Protein AF-A0A0J9T4S7-F1 (afdb_monomer_lite)

Organism: NCBI:txid1035515

Sequence (234 aa):
MNYIAPDANYCEGAQFKYNNGNQVVDICKDMVKLFNNAIFKNVIILNPLTENKVPEFINYWINSRLTQSGFNDNIKPEIFPKLNSITHHFDGRGLLKGKIYHIKEKEVDGMNILYELYKNIHEFEQKKTEHFKNFLENFMTNYNKGLIKCFYEGNVKFCHELNKYREFYEGNKKKELSEICDNKECPSLTELTLLASASKKEHLNIAEIGSKLIKGSDISSLNGLSFLETEDVY

Foldseek 3Di:
DDDDPPWLCLLPPLDQPDQVVNQLSVLLSVLRVLLCCLVVVCPDDDDPVSLLVSLLVSLLVSQLSCVVVVNAPVRQQSSQVSSLVSCVVRVPPCSNNVSNHHDHPLVSLLVVLLVQLVVLVVVCVVPPAPQLVVSLVSNLVSLLVLLLSCLPVVPPVSVVSSVVSLCVCVVCLQPVCQVRDDVSGDDHSVVVLVVVCPPPPPSSVSSVVVVVVVVCVVDDDPPPPPPPPDDDDD

Secondary structure (DSSP, 8-state):
------TTGGGTT---S--GGGHHHHHHHHHHHHHHHHHHTTSS---HHHHHHHHHHHHHHHHHHHHHTT--TTTHHHHHHHHHHHHTTT-TT-TTTTT-----HHHHHHHHHHHHHHHHHHHHHHSTTTTHHHHHHHHHHHHHHHHHHHHHH--HHHHHHHHHHHHHHHHHTTTTTTTTSGGG-PPPHHHHHHHGGGS-HHHHHHHHHHHHHHHTTTS----GGGG-------

pLDDT: mean 74.7, std 18.77, range [28.97, 97.25]

Structure (mmCIF, N/CA/C/O backbone):
data_AF-A0A0J9T4S7-F1
#
_entry.id   AF-A0A0J9T4S7-F1
#
loop_
_atom_site.group_PDB
_atom_site.id
_atom_site.type_symbol
_atom_site.label_atom_id
_atom_site.label_alt_id
_atom_site.label_comp_id
_atom_site.label_asym_id
_atom_site.label_entity_id
_atom_site.label_seq_id
_atom_site.pdbx_PDB_ins_code
_atom_site.Cartn_x
_atom_site.Cartn_y
_atom_site.Cartn_z
_atom_site.occupancy
_atom_site.B_iso_or_equiv
_atom_site.auth_seq_id
_atom_site.auth_comp_id
_atom_site.auth_asym_id
_atom_site.auth_atom_id
_atom_site.pdbx_PDB_model_num
ATOM 1 N N . MET A 1 1 ? 32.536 -0.375 12.332 1.00 33.41 1 MET A N 1
ATOM 2 C CA . MET A 1 1 ? 32.516 -0.288 10.855 1.00 33.41 1 MET A CA 1
ATOM 3 C C . MET A 1 1 ? 31.162 0.260 10.443 1.00 33.41 1 MET A C 1
ATOM 5 O O . MET A 1 1 ? 30.167 -0.422 10.639 1.00 33.41 1 MET A O 1
ATOM 9 N N . ASN A 1 2 ? 31.121 1.502 9.959 1.00 28.97 2 ASN A N 1
ATOM 10 C CA . ASN A 1 2 ? 29.909 2.122 9.426 1.00 28.97 2 ASN A CA 1
ATOM 11 C C . ASN A 1 2 ? 29.664 1.563 8.021 1.00 28.97 2 ASN A C 1
ATOM 13 O O . ASN A 1 2 ? 30.367 1.938 7.086 1.00 28.97 2 ASN A O 1
ATOM 17 N N . TYR A 1 3 ? 28.714 0.638 7.885 1.00 38.62 3 TYR A N 1
ATOM 18 C CA . TYR A 1 3 ? 28.287 0.138 6.581 1.00 38.62 3 TYR A CA 1
ATOM 19 C C . TYR A 1 3 ? 27.351 1.173 5.949 1.00 38.62 3 TYR A C 1
ATOM 21 O O . TYR A 1 3 ? 26.175 1.273 6.292 1.00 38.62 3 TYR A O 1
ATOM 29 N N . ILE A 1 4 ? 27.906 1.991 5.060 1.00 40.12 4 ILE A N 1
ATOM 30 C CA . ILE A 1 4 ? 27.137 2.814 4.127 1.00 40.12 4 ILE A CA 1
ATOM 31 C C . ILE A 1 4 ? 26.512 1.829 3.133 1.00 40.12 4 ILE A C 1
ATOM 33 O O . ILE A 1 4 ? 27.250 1.146 2.430 1.00 40.12 4 ILE A O 1
ATOM 37 N N . ALA A 1 5 ? 25.183 1.700 3.111 1.00 44.53 5 ALA A N 1
ATOM 38 C CA . ALA A 1 5 ? 24.483 0.876 2.123 1.00 44.53 5 ALA A CA 1
ATOM 39 C C . ALA A 1 5 ? 24.822 1.387 0.701 1.00 44.53 5 ALA A C 1
ATOM 41 O O . ALA A 1 5 ? 24.484 2.537 0.404 1.00 44.53 5 ALA A O 1
ATOM 42 N N . PRO A 1 6 ? 25.492 0.611 -0.171 1.00 53.69 6 PRO A N 1
ATOM 43 C CA . PRO A 1 6 ? 25.977 1.094 -1.476 1.00 53.69 6 PRO A CA 1
ATOM 44 C C . PRO A 1 6 ? 24.911 1.433 -2.546 1.00 53.69 6 PRO A C 1
ATOM 46 O O . PRO A 1 6 ? 25.252 1.618 -3.712 1.00 53.69 6 PRO A O 1
ATOM 49 N N . ASP A 1 7 ? 23.616 1.492 -2.233 1.00 61.25 7 ASP A N 1
ATOM 50 C CA . ASP A 1 7 ? 22.671 0.809 -3.132 1.00 61.25 7 ASP A CA 1
ATOM 51 C C . ASP A 1 7 ? 21.705 1.692 -3.947 1.00 61.25 7 ASP A C 1
ATOM 53 O O . ASP A 1 7 ? 20.826 1.175 -4.624 1.00 61.25 7 ASP A O 1
ATOM 57 N N . ALA A 1 8 ? 21.836 3.020 -3.959 1.00 60.06 8 ALA A N 1
ATOM 58 C CA . ALA A 1 8 ? 20.965 3.882 -4.783 1.00 60.06 8 ALA A CA 1
ATOM 59 C C . ALA A 1 8 ? 21.564 4.243 -6.161 1.00 60.06 8 ALA A C 1
ATOM 61 O O . ALA A 1 8 ? 20.864 4.791 -7.018 1.00 60.06 8 ALA A O 1
ATOM 62 N N . ASN A 1 9 ? 22.839 3.918 -6.395 1.00 71.94 9 ASN A N 1
ATOM 63 C CA . ASN A 1 9 ? 23.566 4.327 -7.601 1.00 71.94 9 ASN A CA 1
ATOM 64 C C . ASN A 1 9 ? 23.069 3.607 -8.867 1.00 71.94 9 ASN A C 1
ATOM 66 O O . ASN A 1 9 ? 23.214 4.133 -9.963 1.00 71.94 9 ASN A O 1
ATOM 70 N N . TYR A 1 10 ? 22.411 2.446 -8.737 1.00 79.88 10 TYR A N 1
ATOM 71 C CA . TYR A 1 10 ? 21.826 1.707 -9.870 1.00 79.88 10 TYR A CA 1
ATOM 72 C C . TYR A 1 10 ? 20.736 2.488 -10.617 1.00 79.88 10 TYR A C 1
ATOM 74 O O . TYR A 1 10 ? 20.428 2.198 -11.772 1.00 79.88 10 TYR A O 1
ATOM 82 N N . CYS A 1 11 ? 20.134 3.464 -9.942 1.00 84.31 11 CYS A N 1
ATOM 83 C CA . CYS A 1 11 ? 19.103 4.328 -10.497 1.00 84.31 11 CYS A CA 1
ATOM 84 C C . CYS A 1 11 ? 19.687 5.583 -11.163 1.00 84.31 11 CYS A C 1
ATOM 86 O O . CYS A 1 11 ? 18.976 6.281 -11.884 1.00 84.31 11 CYS A O 1
ATOM 88 N N . GLU A 1 12 ? 20.965 5.891 -10.927 1.00 76.69 12 GLU A N 1
ATOM 89 C CA . GLU 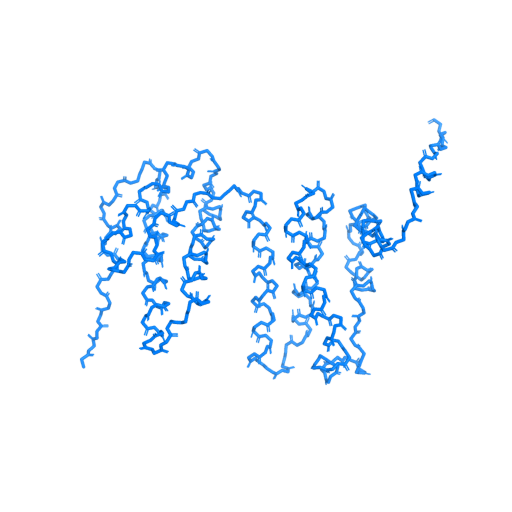A 1 12 ? 21.635 7.062 -11.488 1.00 76.69 12 GLU A CA 1
ATOM 90 C C . GLU A 1 12 ? 22.042 6.801 -12.939 1.00 76.69 12 GLU A C 1
ATOM 92 O O . GLU A 1 12 ? 22.553 5.739 -13.284 1.00 76.69 12 GLU A O 1
ATOM 97 N N . GLY A 1 13 ? 21.757 7.754 -13.829 1.00 67.75 13 GLY A N 1
ATOM 98 C CA . GLY A 1 13 ? 22.013 7.593 -15.265 1.00 67.75 13 GLY A CA 1
ATOM 99 C C . GLY A 1 13 ? 21.068 6.619 -15.982 1.00 67.75 13 GLY A C 1
ATOM 100 O O . GLY A 1 13 ? 21.159 6.473 -17.202 1.00 67.75 13 GLY A O 1
ATOM 101 N N . ALA A 1 14 ? 20.122 5.988 -15.275 1.00 72.25 14 ALA A N 1
ATOM 102 C CA . ALA A 1 14 ? 19.048 5.236 -15.906 1.00 72.25 14 ALA A CA 1
ATOM 103 C C . ALA A 1 14 ? 18.180 6.192 -16.742 1.00 72.25 14 ALA A C 1
ATOM 105 O O . ALA A 1 14 ? 17.468 7.044 -16.214 1.00 72.25 14 ALA A O 1
ATOM 106 N N . GLN A 1 15 ? 18.247 6.056 -18.068 1.00 76.50 15 GLN A N 1
ATOM 107 C CA . GLN A 1 15 ? 17.418 6.838 -18.981 1.00 76.50 15 GLN A CA 1
ATOM 108 C C . GLN A 1 15 ? 15.982 6.307 -18.953 1.00 76.50 15 GLN A C 1
ATOM 110 O O . GLN A 1 15 ? 15.638 5.352 -19.650 1.00 76.50 15 GLN A O 1
ATOM 115 N N . PHE A 1 16 ? 15.144 6.908 -18.112 1.00 82.06 16 PHE A N 1
ATOM 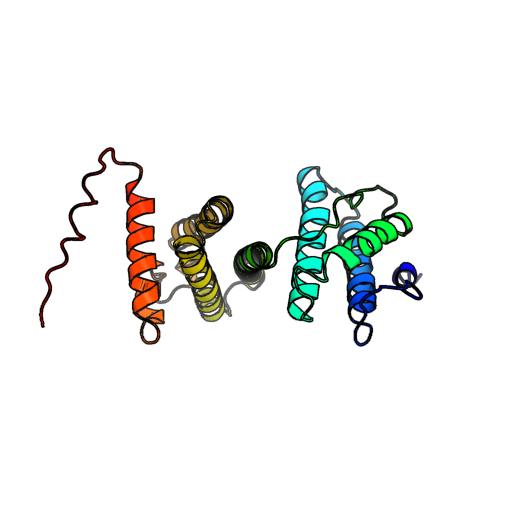116 C CA . PHE A 1 16 ? 13.699 6.713 -18.162 1.00 82.06 16 PHE A CA 1
ATOM 117 C C . PHE A 1 16 ? 13.107 7.643 -19.222 1.00 82.06 16 PHE A C 1
ATOM 119 O O . PHE A 1 16 ? 13.366 8.845 -19.211 1.00 82.06 16 PHE A O 1
ATOM 126 N N . LYS A 1 17 ? 12.281 7.089 -20.118 1.00 78.00 17 LYS A N 1
ATOM 127 C CA . LYS A 1 17 ? 11.589 7.842 -21.181 1.00 78.00 17 LYS A CA 1
ATOM 128 C C . LYS A 1 17 ? 10.734 8.986 -20.621 1.00 78.00 17 LYS A C 1
ATOM 130 O O . LYS A 1 17 ? 10.627 10.038 -21.241 1.00 78.00 17 LYS A O 1
ATOM 135 N N . TYR A 1 18 ? 10.170 8.781 -19.433 1.00 76.00 18 TYR A N 1
ATOM 136 C CA . TYR A 1 18 ? 9.391 9.764 -18.692 1.00 76.00 18 TYR A CA 1
ATOM 137 C C . TYR A 1 18 ? 10.025 9.945 -17.316 1.00 76.00 18 TYR A C 1
ATOM 139 O O . TYR A 1 18 ? 9.991 9.031 -16.499 1.00 76.00 18 TYR A O 1
ATOM 147 N N . ASN A 1 19 ? 10.639 11.103 -17.077 1.00 75.81 19 ASN A N 1
ATOM 148 C CA . ASN A 1 19 ? 11.318 11.417 -15.819 1.00 75.81 19 ASN A CA 1
ATOM 149 C C . ASN A 1 19 ? 11.182 12.905 -15.479 1.00 75.81 19 ASN A C 1
ATOM 151 O O . ASN A 1 19 ? 12.172 13.629 -15.357 1.00 75.81 19 ASN A O 1
ATOM 155 N N . ASN A 1 20 ? 9.938 13.376 -15.383 1.00 67.69 20 ASN A N 1
ATOM 156 C CA . ASN A 1 20 ? 9.648 14.769 -15.060 1.00 67.69 20 ASN A CA 1
ATOM 157 C C . ASN A 1 20 ? 10.292 15.130 -13.715 1.00 67.69 20 ASN A C 1
ATOM 159 O O . ASN A 1 20 ? 9.936 14.569 -12.682 1.00 67.69 20 ASN A O 1
ATOM 163 N N . GLY A 1 21 ? 11.277 16.030 -13.733 1.00 67.31 21 GLY A N 1
ATOM 164 C CA . GLY A 1 21 ? 11.941 16.508 -12.518 1.00 67.31 21 GLY A CA 1
ATOM 165 C C . GLY A 1 21 ? 12.644 15.427 -11.689 1.00 67.31 21 GLY A C 1
ATOM 166 O O . GLY A 1 21 ? 12.695 15.566 -10.475 1.00 67.31 21 GLY A O 1
ATOM 167 N N . ASN A 1 22 ? 13.164 14.359 -12.310 1.00 83.00 22 ASN A N 1
ATOM 168 C CA . ASN A 1 22 ? 13.846 13.233 -11.642 1.00 83.00 22 ASN A CA 1
ATOM 169 C C . ASN A 1 22 ? 12.982 12.337 -10.735 1.00 83.00 22 ASN A C 1
ATOM 171 O O . ASN A 1 22 ? 13.511 11.427 -10.098 1.00 83.00 22 ASN A O 1
ATOM 175 N N . GLN A 1 23 ? 11.657 12.502 -10.746 1.00 88.94 23 GLN A N 1
ATOM 176 C CA . GLN A 1 23 ? 10.745 11.750 -9.877 1.00 88.94 23 GLN A CA 1
ATOM 177 C C . GLN A 1 23 ? 10.879 10.225 -10.007 1.00 88.94 23 GLN A C 1
ATOM 179 O O . GLN A 1 23 ? 10.829 9.510 -9.009 1.00 88.94 23 GLN A O 1
ATOM 184 N N . VAL A 1 24 ? 11.071 9.701 -11.223 1.00 91.25 24 VAL A N 1
ATOM 185 C CA . VAL A 1 24 ? 11.179 8.248 -11.440 1.00 91.25 24 VAL A CA 1
ATOM 186 C C . VAL A 1 24 ? 12.512 7.713 -10.924 1.00 91.25 24 VAL A C 1
ATOM 188 O O . VAL A 1 24 ? 12.565 6.617 -10.363 1.00 91.25 24 VAL A O 1
ATOM 191 N N . VAL A 1 25 ? 13.580 8.501 -11.057 1.00 91.12 25 VAL A N 1
ATOM 192 C CA . VAL A 1 25 ? 14.888 8.176 -10.474 1.00 91.12 25 VAL A CA 1
ATOM 193 C C . VAL A 1 25 ? 14.789 8.129 -8.952 1.00 91.12 25 VAL A C 1
ATOM 195 O O . VAL A 1 25 ? 15.272 7.172 -8.351 1.00 91.12 25 VAL A O 1
ATOM 198 N N . ASP A 1 26 ? 14.116 9.091 -8.326 1.00 91.44 26 ASP A N 1
ATOM 199 C CA . ASP A 1 26 ? 13.953 9.119 -6.869 1.00 91.44 26 ASP A CA 1
ATOM 200 C C . ASP A 1 26 ? 13.117 7.936 -6.361 1.00 91.44 26 ASP A C 1
ATOM 202 O O . ASP A 1 26 ? 13.524 7.248 -5.422 1.00 91.44 26 ASP A O 1
ATOM 206 N N . ILE A 1 27 ? 12.014 7.608 -7.045 1.00 93.81 27 ILE A N 1
ATOM 207 C CA . ILE A 1 27 ? 11.205 6.414 -6.748 1.00 93.81 27 ILE A CA 1
ATOM 208 C C . ILE A 1 27 ? 12.040 5.135 -6.885 1.00 93.81 27 ILE A C 1
ATOM 210 O O . ILE A 1 27 ? 11.935 4.241 -6.045 1.00 93.81 27 ILE A O 1
ATOM 214 N N . CYS A 1 28 ? 12.898 5.043 -7.905 1.00 93.69 28 CYS A N 1
ATOM 215 C CA . CYS A 1 28 ? 13.823 3.921 -8.058 1.00 93.69 28 CYS A CA 1
ATOM 216 C C . CYS A 1 28 ? 14.784 3.826 -6.865 1.00 93.69 28 CYS A C 1
ATOM 218 O O . CYS A 1 28 ? 14.932 2.753 -6.282 1.00 93.69 28 CYS A O 1
ATOM 220 N N . LYS A 1 29 ? 15.406 4.940 -6.459 1.00 92.25 29 LYS A N 1
ATOM 221 C CA . LYS A 1 29 ? 16.340 4.964 -5.323 1.00 92.25 29 LYS A CA 1
ATOM 222 C C . LYS A 1 29 ? 15.658 4.503 -4.038 1.00 92.25 29 LYS A C 1
ATOM 224 O O . LYS A 1 29 ? 16.225 3.720 -3.276 1.00 92.25 29 LYS A O 1
ATOM 229 N N . ASP A 1 30 ? 14.434 4.957 -3.807 1.00 92.50 30 ASP A N 1
ATOM 230 C CA . ASP A 1 30 ? 13.654 4.580 -2.634 1.00 92.50 30 ASP A CA 1
ATOM 231 C C . ASP A 1 30 ? 13.168 3.127 -2.686 1.00 92.50 30 ASP A C 1
ATOM 233 O O . ASP A 1 30 ? 13.187 2.459 -1.653 1.00 92.50 30 ASP A O 1
ATOM 237 N N . MET A 1 31 ? 12.843 2.588 -3.867 1.00 92.56 31 MET A N 1
ATOM 238 C CA . MET A 1 31 ? 12.598 1.153 -4.052 1.00 92.56 31 MET A CA 1
ATOM 239 C C . MET A 1 31 ? 13.796 0.323 -3.570 1.00 92.56 31 MET A C 1
ATOM 241 O O . MET A 1 31 ? 13.598 -0.628 -2.811 1.00 92.56 31 MET A O 1
ATOM 245 N N . VAL A 1 32 ? 15.029 0.679 -3.959 1.00 90.62 32 VAL A N 1
ATOM 246 C CA . VAL A 1 32 ? 16.215 -0.084 -3.529 1.00 90.62 32 VAL A CA 1
ATOM 247 C C . VAL A 1 32 ? 16.405 0.000 -2.016 1.00 90.62 32 VAL A C 1
ATOM 249 O O . VAL A 1 32 ? 16.589 -1.022 -1.355 1.00 90.62 3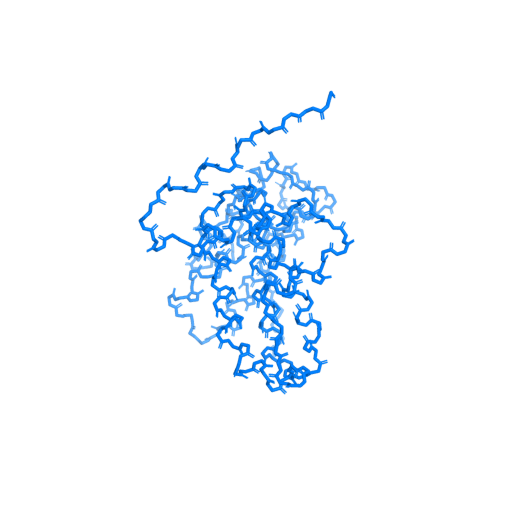2 VAL A O 1
ATOM 252 N N . LYS A 1 33 ? 16.271 1.199 -1.433 1.00 89.00 33 LYS A N 1
ATOM 253 C CA . LYS A 1 33 ? 16.340 1.377 0.027 1.00 89.00 33 LYS A CA 1
ATOM 254 C C . LYS A 1 33 ? 15.271 0.561 0.750 1.00 89.00 33 LYS A C 1
ATOM 256 O O . LYS A 1 33 ? 15.564 -0.015 1.797 1.00 89.00 33 LYS A O 1
ATOM 261 N N . LEU A 1 34 ? 14.040 0.526 0.242 1.00 88.12 34 LEU A N 1
ATOM 262 C CA . LEU A 1 34 ? 12.941 -0.234 0.838 1.00 88.12 34 LEU A CA 1
ATOM 263 C C . LEU A 1 34 ? 13.217 -1.733 0.801 1.00 88.12 34 LEU A C 1
ATOM 265 O O . LEU A 1 34 ? 13.095 -2.385 1.836 1.00 88.12 34 LEU A O 1
ATOM 269 N N . PHE A 1 35 ? 13.637 -2.262 -0.350 1.00 88.12 35 PHE A N 1
ATOM 270 C CA . PHE A 1 35 ? 14.007 -3.668 -0.483 1.00 88.12 35 PHE A CA 1
ATOM 271 C C . PHE A 1 35 ? 15.141 -4.033 0.470 1.00 88.12 35 PHE A C 1
ATOM 273 O O . PHE A 1 35 ? 15.005 -4.954 1.273 1.00 88.12 35 PHE A O 1
ATOM 280 N N . ASN A 1 36 ? 16.219 -3.253 0.462 1.00 84.81 36 ASN A N 1
ATOM 281 C CA . ASN A 1 36 ? 17.364 -3.496 1.323 1.00 84.81 36 ASN A CA 1
ATOM 282 C C . ASN A 1 36 ? 16.966 -3.433 2.796 1.00 84.81 36 ASN A C 1
ATOM 284 O O . ASN A 1 36 ? 17.300 -4.341 3.541 1.00 84.81 36 ASN A O 1
ATOM 288 N N . ASN A 1 37 ? 16.167 -2.457 3.229 1.00 82.44 37 ASN A N 1
ATOM 289 C CA . ASN A 1 37 ? 15.665 -2.438 4.604 1.00 82.44 37 ASN A CA 1
ATOM 290 C C . ASN A 1 37 ? 14.788 -3.653 4.932 1.00 82.44 37 ASN A C 1
ATOM 292 O O . ASN A 1 37 ? 14.925 -4.214 6.016 1.00 82.44 37 ASN A O 1
ATOM 296 N N . ALA A 1 38 ? 13.910 -4.076 4.020 1.00 78.44 38 ALA A N 1
ATOM 297 C CA . ALA A 1 38 ? 13.057 -5.244 4.220 1.00 78.44 38 ALA A CA 1
ATOM 298 C C . ALA A 1 38 ? 13.867 -6.546 4.317 1.00 78.44 38 ALA A C 1
ATOM 300 O O . ALA A 1 38 ? 13.476 -7.454 5.042 1.00 78.44 38 ALA A O 1
ATOM 301 N N . ILE A 1 39 ? 15.004 -6.645 3.626 1.00 74.31 39 ILE A N 1
ATOM 302 C CA . ILE A 1 39 ? 15.876 -7.821 3.677 1.00 74.31 39 ILE A CA 1
ATOM 303 C C . ILE A 1 39 ? 16.880 -7.744 4.841 1.00 74.31 39 ILE A C 1
ATOM 305 O O . ILE A 1 39 ? 17.037 -8.719 5.571 1.00 74.31 39 ILE A O 1
ATOM 309 N N . PHE A 1 40 ? 17.523 -6.595 5.067 1.00 66.06 40 PHE A N 1
ATOM 310 C CA . PHE A 1 40 ? 18.545 -6.393 6.103 1.00 66.06 40 PHE A CA 1
ATOM 311 C C . PHE A 1 40 ? 17.971 -6.246 7.515 1.00 66.06 40 PHE A C 1
ATOM 313 O O . PHE A 1 40 ? 18.621 -6.657 8.470 1.00 66.06 40 PHE A O 1
ATOM 320 N N . LYS A 1 41 ? 16.759 -5.702 7.701 1.00 60.06 41 LYS A N 1
ATOM 321 C CA . LYS A 1 41 ? 16.103 -5.757 9.024 1.00 60.06 41 LYS A CA 1
ATOM 322 C C . LYS A 1 41 ? 15.614 -7.169 9.367 1.00 60.06 41 LYS A C 1
ATOM 324 O O . LYS A 1 41 ? 15.424 -7.465 10.539 1.00 60.06 41 LYS A O 1
ATOM 329 N N . ASN A 1 42 ? 15.489 -8.047 8.367 1.00 53.50 42 ASN A N 1
ATOM 330 C CA . ASN A 1 42 ? 15.127 -9.459 8.506 1.00 53.50 42 ASN A CA 1
ATOM 331 C C . ASN A 1 42 ? 16.353 -10.390 8.448 1.00 53.50 42 ASN A C 1
ATOM 333 O O . ASN A 1 42 ? 16.280 -11.469 7.861 1.00 53.50 42 ASN A O 1
ATOM 337 N N . VAL A 1 43 ? 17.479 -10.018 9.076 1.00 45.16 43 VAL A N 1
ATOM 338 C CA . VAL A 1 43 ? 18.685 -10.876 9.140 1.00 45.16 43 VAL A CA 1
ATOM 339 C C . VAL A 1 43 ? 18.409 -12.276 9.713 1.00 45.16 43 VAL A C 1
ATOM 341 O O . VAL A 1 43 ? 19.234 -13.161 9.520 1.00 45.16 43 VAL A O 1
ATOM 344 N N . ILE A 1 44 ? 17.259 -12.559 10.337 1.00 44.22 44 ILE A N 1
ATOM 345 C CA . ILE A 1 44 ? 16.941 -13.907 10.825 1.00 44.22 44 ILE A CA 1
ATOM 346 C C . ILE A 1 44 ? 15.458 -14.235 10.551 1.00 44.22 44 ILE A C 1
ATOM 348 O O . ILE A 1 44 ? 14.571 -13.799 11.273 1.00 44.22 44 ILE A O 1
ATOM 352 N N . ILE A 1 45 ? 15.230 -15.052 9.511 1.00 46.22 45 ILE A N 1
ATOM 353 C CA . ILE A 1 45 ? 13.985 -15.748 9.112 1.00 46.22 45 ILE A CA 1
ATOM 354 C C . ILE A 1 45 ? 13.014 -14.935 8.234 1.00 46.22 45 ILE A C 1
ATOM 356 O O . ILE A 1 45 ? 11.955 -14.470 8.653 1.00 46.22 45 ILE A O 1
ATOM 360 N N . LEU A 1 46 ? 13.324 -14.887 6.938 1.00 50.16 46 LEU A N 1
ATOM 361 C CA . LEU A 1 46 ? 12.273 -14.880 5.922 1.00 50.16 46 LEU A CA 1
ATOM 362 C C . LEU A 1 46 ? 11.591 -16.250 5.972 1.00 50.16 46 LEU A C 1
ATOM 364 O O . LEU A 1 46 ? 12.219 -17.269 5.699 1.00 50.16 46 LEU A O 1
ATOM 368 N N . ASN A 1 47 ? 10.334 -16.290 6.403 1.00 53.66 47 ASN A N 1
ATOM 369 C CA . ASN A 1 47 ? 9.511 -17.473 6.206 1.00 53.66 47 ASN A CA 1
ATOM 370 C C . ASN A 1 47 ? 8.816 -17.339 4.834 1.00 53.66 47 ASN A C 1
ATOM 372 O O . ASN A 1 47 ? 8.671 -16.224 4.327 1.00 53.66 47 ASN A O 1
ATOM 376 N N . PRO A 1 48 ? 8.335 -18.434 4.223 1.00 49.97 48 PRO A N 1
ATOM 377 C CA . PRO A 1 48 ? 7.679 -18.375 2.910 1.00 49.97 48 PRO A CA 1
ATOM 378 C C . PRO A 1 48 ? 6.493 -17.389 2.835 1.00 49.97 48 PRO A C 1
ATOM 380 O O . PRO A 1 48 ? 6.116 -16.928 1.757 1.00 49.97 48 PRO A O 1
ATOM 383 N N . LEU A 1 49 ? 5.901 -17.042 3.986 1.00 47.66 49 LEU A N 1
ATOM 384 C CA . LEU A 1 49 ? 4.815 -16.067 4.098 1.00 47.66 49 LEU A CA 1
ATOM 385 C C . LEU A 1 49 ? 5.307 -14.615 3.992 1.00 47.66 49 LEU A C 1
ATOM 387 O O . LEU A 1 49 ? 4.584 -13.783 3.448 1.00 47.66 49 LEU A O 1
ATOM 391 N N . THR A 1 50 ? 6.499 -14.281 4.496 1.00 58.16 50 THR A N 1
ATOM 392 C CA . THR A 1 50 ? 7.093 -12.940 4.368 1.00 58.16 50 THR A CA 1
ATOM 393 C C . THR A 1 50 ? 7.827 -12.758 3.041 1.00 58.16 50 THR A C 1
ATOM 395 O O . THR A 1 50 ? 7.831 -11.647 2.510 1.00 58.16 50 THR A O 1
ATOM 398 N N . GLU A 1 51 ? 8.350 -13.837 2.447 1.00 60.53 51 GLU A N 1
ATOM 399 C CA . GLU A 1 51 ? 9.019 -13.807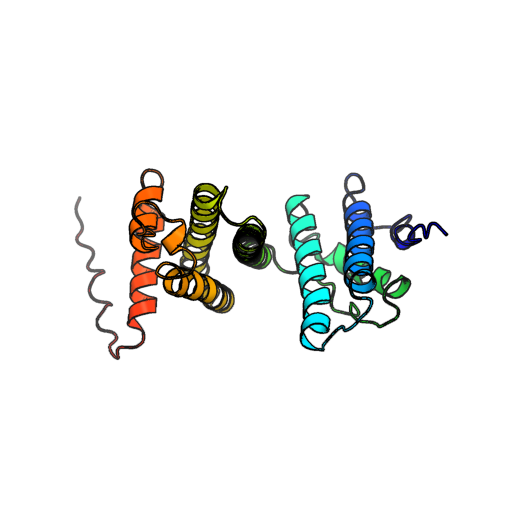 1.136 1.00 60.53 51 GLU A CA 1
ATOM 400 C C . GLU A 1 51 ? 8.107 -13.342 0.003 1.00 60.53 51 GLU A C 1
ATOM 402 O O . GLU A 1 51 ? 8.534 -12.540 -0.820 1.00 60.53 51 GLU A O 1
ATOM 407 N N . ASN A 1 52 ? 6.846 -13.781 -0.022 1.00 67.44 52 ASN A N 1
ATOM 408 C CA . ASN A 1 52 ? 5.902 -13.357 -1.061 1.00 67.44 52 ASN A CA 1
ATOM 409 C C . ASN A 1 52 ? 5.335 -11.949 -0.813 1.00 67.44 52 ASN A C 1
ATOM 411 O O . ASN A 1 52 ? 5.045 -11.223 -1.762 1.00 67.44 52 ASN A O 1
ATOM 415 N N . LYS A 1 53 ? 5.246 -11.520 0.452 1.00 78.38 53 LYS A N 1
ATOM 416 C CA . LYS A 1 53 ? 4.676 -10.214 0.818 1.00 78.38 53 LYS A CA 1
ATOM 417 C C . LYS A 1 53 ? 5.599 -9.038 0.504 1.00 78.38 53 LYS A C 1
ATOM 419 O O . LYS A 1 53 ? 5.109 -7.957 0.192 1.00 78.38 53 LYS A O 1
ATOM 424 N N . VAL A 1 54 ? 6.920 -9.218 0.587 1.00 83.12 54 VAL A N 1
ATOM 425 C CA . VAL A 1 54 ? 7.884 -8.133 0.321 1.00 83.12 54 VAL A CA 1
ATOM 426 C C . VAL A 1 54 ? 7.812 -7.648 -1.139 1.00 83.12 54 VAL A C 1
ATOM 428 O O . VAL A 1 54 ? 7.631 -6.444 -1.337 1.00 83.12 54 VAL A O 1
ATOM 431 N N . PRO A 1 55 ? 7.883 -8.521 -2.165 1.00 88.62 55 PRO A N 1
ATOM 432 C CA . PRO A 1 55 ? 7.723 -8.113 -3.559 1.00 88.62 55 PRO A CA 1
ATOM 433 C C . PRO A 1 55 ? 6.358 -7.484 -3.851 1.00 88.62 55 PRO A C 1
ATOM 435 O O . PRO A 1 55 ? 6.294 -6.472 -4.544 1.00 88.62 55 PRO A O 1
ATOM 438 N N . GLU A 1 56 ? 5.276 -8.042 -3.300 1.00 89.12 56 GLU A N 1
ATOM 439 C CA . GLU A 1 56 ? 3.919 -7.505 -3.466 1.00 89.12 56 GLU A CA 1
ATOM 440 C C . GLU A 1 56 ? 3.796 -6.090 -2.894 1.00 89.12 56 GLU A C 1
ATOM 442 O O . GLU A 1 56 ? 3.304 -5.186 -3.573 1.00 89.12 56 GLU A O 1
ATOM 447 N N . PHE A 1 57 ? 4.304 -5.876 -1.676 1.00 89.75 57 PHE A N 1
ATOM 448 C CA . PHE A 1 57 ? 4.309 -4.564 -1.040 1.00 89.75 57 PHE A CA 1
ATOM 449 C C . PHE A 1 57 ? 5.146 -3.550 -1.821 1.00 89.75 57 PHE A C 1
ATOM 451 O O . PHE A 1 57 ? 4.695 -2.428 -2.040 1.00 89.75 57 PHE A O 1
ATOM 458 N N . ILE A 1 58 ? 6.346 -3.929 -2.269 1.00 93.19 58 ILE A N 1
ATOM 459 C CA . ILE A 1 58 ? 7.208 -3.041 -3.059 1.00 93.19 58 ILE A CA 1
ATOM 460 C C . ILE A 1 58 ? 6.523 -2.666 -4.374 1.00 93.19 58 ILE A C 1
ATOM 462 O O . ILE A 1 58 ? 6.500 -1.489 -4.732 1.00 93.19 58 ILE A O 1
ATOM 466 N N . ASN A 1 59 ? 5.912 -3.630 -5.068 1.00 95.81 59 ASN A N 1
ATOM 467 C CA . ASN A 1 59 ? 5.206 -3.352 -6.313 1.00 95.81 59 ASN A CA 1
ATOM 468 C C . ASN A 1 59 ? 4.017 -2.400 -6.107 1.00 95.81 59 ASN A C 1
ATOM 470 O O . ASN A 1 59 ? 3.846 -1.440 -6.862 1.00 95.81 59 ASN A O 1
ATOM 474 N N . TYR A 1 60 ? 3.227 -2.626 -5.054 1.00 94.62 60 TYR A N 1
ATOM 475 C CA . TYR A 1 60 ? 2.171 -1.705 -4.629 1.00 94.62 60 TYR A CA 1
ATOM 476 C C . TYR A 1 60 ? 2.725 -0.301 -4.353 1.00 94.62 60 TYR A C 1
ATOM 478 O O . TYR A 1 60 ? 2.210 0.684 -4.885 1.00 94.62 60 TYR A O 1
ATOM 486 N N . TRP A 1 61 ? 3.793 -0.207 -3.560 1.00 95.69 61 TRP A N 1
ATOM 487 C CA . TRP A 1 61 ? 4.375 1.063 -3.142 1.00 95.69 61 TRP A CA 1
ATOM 488 C C . TRP A 1 61 ? 4.844 1.894 -4.342 1.00 95.69 61 TRP A C 1
ATOM 490 O O . TRP A 1 61 ? 4.512 3.076 -4.429 1.00 95.69 61 TRP A O 1
ATOM 500 N N . ILE A 1 62 ? 5.535 1.277 -5.308 1.00 96.44 62 ILE A N 1
ATOM 501 C CA . ILE A 1 62 ? 5.982 1.948 -6.541 1.00 96.44 62 ILE A CA 1
ATOM 502 C C . ILE A 1 62 ? 4.781 2.481 -7.328 1.00 96.44 62 ILE A C 1
ATOM 504 O O . ILE A 1 62 ? 4.778 3.643 -7.734 1.00 96.44 62 ILE A O 1
ATOM 508 N N . ASN A 1 63 ? 3.751 1.651 -7.530 1.00 97.25 63 ASN A N 1
ATOM 509 C CA . ASN A 1 63 ? 2.539 2.054 -8.245 1.00 97.25 63 ASN A CA 1
ATOM 510 C C . ASN A 1 63 ? 1.847 3.242 -7.562 1.00 97.25 63 ASN A C 1
ATOM 512 O O . ASN A 1 63 ? 1.497 4.210 -8.235 1.00 97.25 63 ASN A O 1
ATOM 516 N N . SER A 1 64 ? 1.708 3.197 -6.233 1.00 95.44 64 SER A N 1
ATOM 517 C CA . SER A 1 64 ? 1.114 4.275 -5.437 1.00 95.44 64 SER A CA 1
ATOM 518 C C . SER A 1 64 ? 1.910 5.579 -5.557 1.00 95.44 64 SER A C 1
ATOM 520 O O . SER A 1 64 ? 1.331 6.636 -5.815 1.00 95.44 64 SER A O 1
ATOM 522 N N . ARG A 1 65 ? 3.247 5.515 -5.473 1.00 95.19 65 ARG A N 1
ATOM 523 C CA . ARG A 1 65 ? 4.118 6.689 -5.638 1.00 95.19 65 ARG A CA 1
ATOM 524 C C . ARG A 1 65 ? 4.049 7.292 -7.033 1.00 95.19 65 ARG A C 1
ATOM 526 O O . ARG A 1 65 ? 3.907 8.504 -7.148 1.00 95.19 65 ARG A O 1
ATOM 533 N N . LEU A 1 66 ? 4.082 6.470 -8.080 1.00 94.75 66 LEU A N 1
ATOM 534 C CA . LEU A 1 66 ? 3.951 6.957 -9.454 1.00 94.75 66 LEU A CA 1
ATOM 535 C C . LEU A 1 66 ? 2.595 7.645 -9.680 1.00 94.75 66 LEU A C 1
ATOM 537 O O . LEU A 1 66 ? 2.568 8.722 -10.271 1.00 94.75 66 LEU A O 1
ATOM 541 N N . THR A 1 67 ? 1.492 7.089 -9.160 1.00 93.38 67 THR A N 1
ATOM 542 C CA . THR A 1 67 ? 0.176 7.757 -9.208 1.00 93.38 67 THR A CA 1
ATOM 543 C C . THR A 1 67 ? 0.206 9.109 -8.490 1.00 93.38 67 THR A C 1
ATOM 545 O O . THR A 1 67 ? -0.235 10.108 -9.048 1.00 93.38 67 THR A O 1
ATOM 548 N N . GLN A 1 68 ? 0.764 9.170 -7.274 1.00 91.69 68 GLN A N 1
ATOM 549 C CA . GLN A 1 68 ? 0.869 10.415 -6.494 1.00 91.69 68 GLN A CA 1
ATOM 550 C C . GLN A 1 68 ? 1.721 11.481 -7.195 1.00 91.69 68 GLN A C 1
ATOM 552 O O . GLN A 1 68 ? 1.462 12.673 -7.049 1.00 91.69 68 GLN A O 1
ATOM 557 N N . SER A 1 69 ? 2.717 11.061 -7.974 1.00 91.19 69 SER A N 1
ATOM 558 C CA . SER A 1 69 ? 3.543 11.944 -8.800 1.00 91.19 69 SER A CA 1
ATOM 559 C C . SER A 1 69 ? 2.887 12.339 -10.133 1.00 91.19 69 SER A C 1
ATOM 561 O O . SER A 1 69 ? 3.502 13.054 -10.918 1.00 91.19 69 SER A O 1
ATOM 563 N N . GLY A 1 70 ? 1.646 11.914 -10.397 1.00 90.56 70 GLY A N 1
ATOM 564 C CA . GLY A 1 70 ? 0.879 12.294 -11.587 1.00 90.56 70 GLY A CA 1
ATOM 565 C C . GLY A 1 70 ? 1.161 11.449 -12.832 1.00 90.56 70 GLY A C 1
ATOM 566 O O . GLY A 1 70 ? 0.702 11.794 -13.922 1.00 90.56 70 GLY A O 1
ATOM 567 N N . PHE A 1 71 ? 1.897 10.341 -12.706 1.00 92.75 71 PHE A N 1
ATOM 568 C CA . PHE A 1 71 ? 2.059 9.396 -13.808 1.00 92.75 71 PHE A CA 1
ATOM 569 C C . PHE A 1 71 ? 0.790 8.568 -13.952 1.00 92.75 71 PHE A C 1
ATOM 571 O O . PHE A 1 71 ? 0.362 7.926 -12.992 1.00 92.75 71 PHE A O 1
ATOM 578 N N . ASN A 1 72 ? 0.221 8.558 -15.156 1.00 92.75 72 ASN A N 1
ATOM 579 C CA . ASN A 1 72 ? -1.022 7.847 -15.417 1.00 92.75 72 ASN A CA 1
ATOM 580 C C . ASN A 1 72 ? -0.814 6.445 -16.026 1.00 92.75 72 ASN A C 1
ATOM 582 O O . ASN A 1 72 ? 0.302 6.074 -16.406 1.00 92.75 72 ASN A O 1
ATOM 586 N N . ASP A 1 73 ? -1.897 5.682 -16.162 1.00 95.31 73 ASP A N 1
ATOM 587 C CA . ASP A 1 73 ? -1.927 4.321 -16.715 1.00 95.31 73 ASP A CA 1
ATOM 588 C C . ASP A 1 73 ? -1.411 4.205 -18.163 1.00 95.31 73 ASP A C 1
ATOM 590 O O . ASP A 1 73 ? -1.049 3.107 -18.580 1.00 95.31 73 ASP A O 1
ATOM 594 N N . ASN A 1 74 ? -1.302 5.306 -18.917 1.00 93.25 74 ASN A N 1
ATOM 595 C CA . ASN A 1 74 ? -0.682 5.302 -20.249 1.00 93.25 74 ASN A CA 1
ATOM 596 C C . ASN A 1 74 ? 0.845 5.441 -20.185 1.00 93.25 74 ASN A C 1
ATOM 598 O O . ASN A 1 74 ? 1.546 4.990 -21.086 1.00 93.25 74 ASN A O 1
ATOM 602 N N . ILE A 1 75 ? 1.370 6.075 -19.133 1.00 92.75 75 ILE A N 1
ATOM 603 C CA . ILE A 1 75 ? 2.803 6.358 -18.983 1.00 92.75 75 ILE A CA 1
ATOM 604 C C . ILE A 1 75 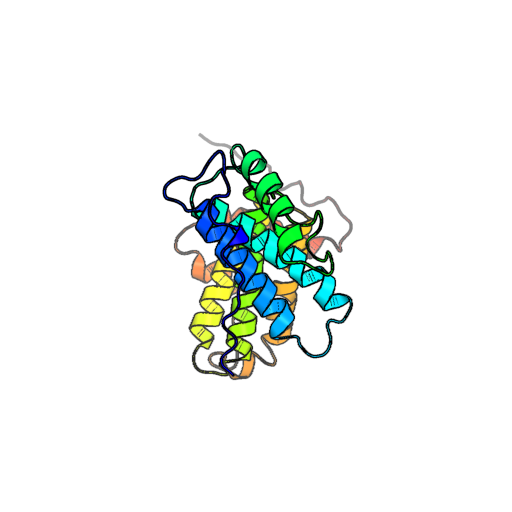? 3.501 5.261 -18.176 1.00 92.75 75 ILE A C 1
ATOM 606 O O . ILE A 1 75 ? 4.612 4.851 -18.511 1.00 92.75 75 ILE A O 1
ATOM 610 N N . LYS A 1 76 ? 2.860 4.755 -17.116 1.00 93.88 76 LYS A N 1
ATOM 611 C CA . LYS A 1 76 ? 3.435 3.723 -16.238 1.00 93.88 76 LYS A CA 1
ATOM 612 C C . LYS A 1 76 ? 3.969 2.492 -16.992 1.00 93.88 76 LYS A C 1
ATOM 614 O O . LYS A 1 76 ? 5.090 2.088 -16.670 1.00 93.88 76 LYS A O 1
ATOM 619 N N . PRO A 1 77 ? 3.280 1.920 -18.002 1.00 93.50 77 PRO A N 1
ATOM 620 C CA . PRO A 1 77 ? 3.795 0.777 -18.763 1.00 93.50 77 PRO A CA 1
ATOM 621 C C . PRO A 1 77 ? 5.180 0.986 -19.392 1.00 93.50 77 PRO A C 1
ATOM 623 O O . PRO A 1 77 ? 5.897 0.016 -19.604 1.00 93.50 77 PRO A O 1
ATOM 626 N N . GLU A 1 78 ? 5.581 2.230 -19.652 1.00 92.25 78 GLU A N 1
ATOM 627 C CA . GLU A 1 78 ? 6.890 2.583 -20.224 1.00 92.25 78 GLU A CA 1
ATOM 628 C C . GLU A 1 78 ? 7.990 2.700 -19.150 1.00 92.25 78 GLU A C 1
ATOM 630 O O . GLU A 1 78 ? 9.183 2.635 -19.445 1.00 92.25 78 GLU A O 1
ATOM 635 N N . ILE A 1 79 ? 7.601 2.863 -17.882 1.00 93.69 79 ILE A N 1
ATOM 636 C CA . ILE A 1 79 ? 8.505 3.010 -16.733 1.00 93.69 79 ILE A CA 1
ATOM 637 C C . ILE A 1 79 ? 8.808 1.646 -16.098 1.00 93.69 79 ILE A C 1
ATOM 639 O O . ILE A 1 79 ? 9.965 1.329 -15.802 1.00 93.69 79 ILE A O 1
ATOM 643 N N . PHE A 1 80 ? 7.775 0.822 -15.896 1.00 94.88 80 PHE A N 1
ATOM 644 C CA . PHE A 1 80 ? 7.878 -0.438 -15.152 1.00 94.88 80 PHE A CA 1
ATOM 645 C C . PHE A 1 80 ? 8.894 -1.446 -15.716 1.00 94.88 80 PHE A C 1
ATOM 647 O O . PHE A 1 80 ? 9.638 -2.009 -14.911 1.00 94.88 80 PHE A O 1
ATOM 654 N N . PRO A 1 81 ? 9.023 -1.659 -17.044 1.00 93.19 81 PRO A N 1
ATOM 655 C CA . PRO A 1 81 ? 10.035 -2.562 -17.593 1.00 93.19 81 PRO A CA 1
ATOM 656 C C . PRO A 1 81 ? 11.454 -2.171 -17.176 1.00 93.19 81 PRO A C 1
ATOM 658 O O . PRO A 1 81 ? 12.265 -3.033 -16.827 1.00 93.19 81 PRO A O 1
ATOM 661 N N . LYS A 1 82 ? 11.745 -0.863 -17.139 1.00 92.00 82 LYS A N 1
ATOM 662 C CA . LYS A 1 82 ? 13.051 -0.363 -16.713 1.00 92.00 82 LYS A CA 1
ATOM 663 C C . LYS A 1 82 ? 13.258 -0.568 -15.214 1.00 92.00 82 LYS A C 1
ATOM 665 O O . LYS A 1 82 ? 14.299 -1.103 -14.839 1.00 92.00 82 LYS A O 1
ATOM 670 N N . LEU A 1 83 ? 12.275 -0.231 -14.375 1.00 93.25 83 LEU A N 1
ATOM 671 C CA . LEU A 1 83 ? 12.344 -0.496 -12.929 1.00 93.25 83 LEU A CA 1
ATOM 672 C C . LEU A 1 83 ? 12.564 -1.985 -12.634 1.00 93.25 83 LEU A C 1
ATOM 674 O O . LEU A 1 83 ? 13.461 -2.330 -11.869 1.00 93.25 83 LEU A O 1
ATOM 678 N N . ASN A 1 84 ? 11.819 -2.869 -13.303 1.00 93.50 84 ASN A N 1
ATOM 679 C CA . ASN A 1 84 ? 11.970 -4.314 -13.161 1.00 93.50 84 ASN A CA 1
ATOM 680 C C . ASN A 1 84 ? 13.375 -4.783 -13.579 1.00 93.50 84 ASN A C 1
ATOM 682 O O . ASN A 1 84 ? 13.968 -5.603 -12.885 1.00 93.50 84 ASN A O 1
ATOM 686 N N . SER A 1 85 ? 13.948 -4.222 -14.652 1.00 91.19 85 SER A N 1
ATOM 687 C CA . SER A 1 85 ? 15.313 -4.563 -15.088 1.00 91.19 85 SER A CA 1
ATOM 688 C C . SER A 1 85 ? 16.386 -4.171 -14.066 1.00 91.19 85 SER A C 1
ATOM 690 O O . SER A 1 85 ? 17.353 -4.906 -13.888 1.00 91.19 85 SER A O 1
ATOM 692 N N . ILE A 1 86 ? 16.197 -3.051 -13.357 1.00 90.50 86 ILE A N 1
ATOM 693 C CA . ILE A 1 86 ? 17.158 -2.555 -12.363 1.00 90.50 86 ILE A CA 1
ATOM 694 C C . ILE A 1 86 ? 17.234 -3.496 -11.155 1.00 90.50 86 ILE A C 1
ATOM 696 O O . ILE A 1 86 ? 18.292 -3.597 -10.534 1.00 90.50 86 ILE A O 1
ATOM 700 N N . THR A 1 87 ? 16.163 -4.241 -10.854 1.00 90.94 87 THR A N 1
ATOM 701 C CA . THR A 1 87 ? 16.153 -5.187 -9.723 1.00 90.94 87 THR A CA 1
ATOM 702 C C . THR A 1 87 ? 17.263 -6.233 -9.811 1.00 90.94 87 THR A C 1
ATOM 704 O O . THR A 1 87 ? 17.841 -6.585 -8.788 1.00 90.94 87 THR A O 1
ATOM 707 N N . HIS A 1 88 ? 17.673 -6.632 -11.021 1.00 88.38 88 HIS A N 1
ATOM 708 C CA . HIS A 1 88 ? 18.784 -7.564 -11.242 1.00 88.38 88 HIS A CA 1
ATOM 709 C C . HIS A 1 88 ? 20.127 -7.113 -10.653 1.00 88.38 88 HIS A C 1
ATOM 711 O O . HIS A 1 88 ? 21.002 -7.952 -10.452 1.00 88.38 88 HIS A O 1
ATOM 717 N N . HIS A 1 89 ? 20.309 -5.820 -10.383 1.00 88.00 89 HIS A N 1
ATOM 718 C CA . HIS A 1 89 ? 21.564 -5.302 -9.846 1.00 88.00 89 HIS A CA 1
ATOM 719 C C . HIS A 1 89 ? 21.688 -5.418 -8.324 1.00 88.00 89 HIS A C 1
ATOM 721 O O . HIS A 1 89 ? 22.811 -5.424 -7.826 1.00 88.00 89 HIS A O 1
ATOM 727 N N . PHE A 1 90 ? 20.574 -5.518 -7.593 1.00 85.94 90 PHE A N 1
ATOM 728 C CA . PHE A 1 90 ? 20.578 -5.518 -6.123 1.00 85.94 90 PHE A CA 1
ATOM 729 C C . PHE A 1 90 ? 19.816 -6.699 -5.497 1.00 85.94 90 PHE A C 1
ATOM 731 O O . PHE A 1 90 ? 20.081 -7.079 -4.359 1.00 85.94 90 PHE A O 1
ATOM 738 N N . ASP A 1 91 ? 18.899 -7.332 -6.228 1.00 87.81 91 ASP A N 1
ATOM 739 C CA . ASP A 1 91 ? 18.147 -8.498 -5.768 1.00 87.81 91 ASP A CA 1
ATOM 740 C C . ASP A 1 91 ? 18.875 -9.804 -6.120 1.00 87.81 91 ASP A C 1
ATOM 742 O O . ASP A 1 91 ? 18.481 -10.563 -7.008 1.00 87.81 91 ASP A O 1
ATOM 746 N N . GLY A 1 92 ? 19.959 -10.086 -5.393 1.00 82.81 92 GLY A N 1
ATOM 747 C CA . GLY A 1 92 ? 20.778 -11.287 -5.609 1.00 82.81 92 GLY A CA 1
ATOM 748 C C . GLY A 1 92 ? 20.034 -12.620 -5.425 1.00 82.81 92 GLY A C 1
ATOM 749 O O . GLY A 1 92 ? 20.537 -13.657 -5.848 1.00 82.81 92 GLY A O 1
ATOM 750 N N . ARG A 1 93 ? 18.837 -12.610 -4.817 1.00 83.12 93 ARG A N 1
ATOM 751 C CA . ARG A 1 93 ? 17.986 -13.799 -4.623 1.00 83.12 93 ARG A CA 1
ATOM 752 C C . ARG A 1 93 ? 16.850 -13.912 -5.640 1.00 83.12 93 ARG A C 1
ATOM 754 O O . ARG A 1 93 ? 16.177 -14.938 -5.670 1.00 83.12 93 ARG A O 1
ATOM 761 N N . GLY A 1 94 ? 16.636 -12.896 -6.473 1.00 86.12 94 GLY A N 1
ATOM 762 C CA . GLY A 1 94 ? 15.571 -12.883 -7.472 1.00 86.12 94 GLY A CA 1
ATOM 763 C C . GLY A 1 94 ? 14.152 -12.813 -6.892 1.00 86.12 94 GLY A C 1
ATOM 764 O O . GLY A 1 94 ? 13.219 -13.247 -7.565 1.00 86.12 94 GLY A O 1
ATOM 765 N N . LEU A 1 95 ? 13.970 -12.282 -5.678 1.00 87.62 95 LEU A N 1
ATOM 766 C CA . LEU A 1 95 ? 12.659 -12.102 -5.036 1.00 87.62 95 LEU A CA 1
ATOM 767 C C . LEU A 1 95 ? 11.733 -11.146 -5.811 1.00 87.62 95 LEU A C 1
ATOM 769 O O . LEU A 1 95 ? 10.522 -11.352 -5.864 1.00 87.62 95 LEU A O 1
ATOM 773 N N . LEU A 1 96 ? 12.290 -10.102 -6.421 1.00 90.12 96 LEU A N 1
ATOM 774 C CA . LEU A 1 96 ? 11.585 -9.093 -7.211 1.00 90.12 96 LEU A CA 1
ATOM 775 C C . LEU A 1 96 ? 11.489 -9.452 -8.698 1.00 90.12 96 LEU A C 1
ATOM 777 O O . LEU A 1 96 ? 10.806 -8.753 -9.450 1.00 90.12 96 LEU A O 1
ATOM 781 N N . LYS A 1 97 ? 12.149 -10.529 -9.146 1.00 87.69 97 LYS A N 1
ATOM 782 C CA . LYS A 1 97 ? 12.231 -10.893 -10.565 1.00 87.69 97 LYS A CA 1
ATOM 783 C C . LYS A 1 97 ? 10.837 -11.099 -11.165 1.00 87.69 97 LYS A C 1
ATOM 785 O O . LYS A 1 97 ? 10.140 -12.059 -10.843 1.00 87.69 97 LYS A O 1
ATOM 790 N N . GLY A 1 98 ? 10.447 -10.206 -12.078 1.00 88.38 98 GLY A N 1
ATOM 791 C CA . GLY A 1 98 ? 9.134 -10.253 -12.732 1.00 88.38 98 GLY A CA 1
ATOM 792 C C . GLY A 1 98 ? 7.966 -9.918 -11.798 1.00 88.38 98 GLY A C 1
ATOM 793 O O . GLY A 1 98 ? 6.818 -10.200 -12.132 1.00 88.38 98 GLY A O 1
ATOM 794 N N . LYS A 1 99 ? 8.247 -9.343 -10.623 1.00 92.50 99 LYS A N 1
ATOM 795 C CA . LYS A 1 99 ? 7.250 -8.926 -9.626 1.00 92.50 99 LYS A CA 1
ATOM 796 C C . LYS A 1 99 ? 7.033 -7.416 -9.599 1.00 92.50 99 LYS A C 1
ATOM 798 O O . LYS A 1 99 ? 6.113 -6.966 -8.928 1.00 92.50 99 LYS A O 1
ATOM 803 N N . ILE A 1 100 ? 7.832 -6.652 -10.346 1.00 95.44 100 ILE A N 1
ATOM 804 C CA . ILE A 1 100 ? 7.670 -5.207 -10.512 1.00 95.44 100 ILE A CA 1
ATOM 805 C C . ILE A 1 100 ? 6.919 -4.946 -11.820 1.00 95.44 100 ILE A C 1
ATOM 807 O O . ILE A 1 100 ? 7.471 -5.102 -12.908 1.00 95.44 100 ILE A O 1
ATOM 811 N N . TYR A 1 101 ? 5.643 -4.583 -11.717 1.00 95.69 101 TYR A N 1
ATOM 812 C CA . TYR A 1 101 ? 4.746 -4.389 -12.853 1.00 95.69 101 TYR A CA 1
ATOM 813 C C . TYR A 1 101 ? 3.674 -3.332 -12.568 1.00 95.69 101 TYR A C 1
ATOM 815 O O . TYR A 1 101 ? 3.295 -3.072 -11.425 1.00 95.69 101 TYR A O 1
ATOM 823 N N . HIS A 1 102 ? 3.165 -2.731 -13.640 1.00 96.31 102 HIS A N 1
ATOM 824 C CA . HIS A 1 102 ? 2.106 -1.730 -13.576 1.00 96.31 102 HIS A CA 1
ATOM 825 C C . HIS A 1 102 ? 0.787 -2.345 -13.089 1.00 96.31 102 HIS A C 1
ATOM 827 O O . HIS A 1 102 ? 0.294 -3.314 -13.664 1.00 96.31 102 HIS A O 1
ATOM 833 N N . ILE A 1 103 ? 0.214 -1.748 -12.047 1.00 94.75 103 ILE A N 1
ATOM 834 C CA . ILE A 1 103 ? -1.143 -1.989 -11.555 1.00 94.75 103 ILE A CA 1
ATOM 835 C C . ILE A 1 103 ? -1.995 -0.784 -11.963 1.00 94.75 103 ILE A C 1
ATOM 837 O O . ILE A 1 103 ? -1.576 0.363 -11.780 1.00 94.75 103 ILE A O 1
ATOM 841 N N . LYS A 1 104 ? -3.194 -1.033 -12.501 1.00 93.44 104 LYS A N 1
ATOM 842 C CA . LYS A 1 104 ? -4.093 0.038 -12.955 1.00 93.44 104 LYS A CA 1
ATOM 843 C C . LYS A 1 104 ? -4.464 0.960 -11.800 1.00 93.44 104 LYS A C 1
ATOM 845 O O . LYS A 1 104 ? -4.730 0.484 -10.699 1.00 93.44 104 LYS A O 1
ATOM 850 N N . GLU A 1 105 ? -4.566 2.261 -12.050 1.00 91.50 105 GLU A N 1
ATOM 851 C CA . GLU A 1 105 ? -4.860 3.271 -11.018 1.00 91.50 105 GLU A CA 1
ATOM 852 C C . GLU A 1 105 ? -6.064 2.916 -10.153 1.00 91.50 105 GLU A C 1
ATOM 854 O O . GLU A 1 105 ? -5.966 2.912 -8.928 1.00 91.50 105 GLU A O 1
ATOM 859 N N . LYS A 1 106 ? -7.165 2.500 -10.785 1.00 88.38 106 LYS A N 1
ATOM 860 C CA . LYS A 1 106 ? -8.384 2.107 -10.069 1.00 88.38 106 LYS A CA 1
ATOM 861 C C . LYS A 1 106 ? -8.153 0.985 -9.047 1.00 88.38 106 LYS A C 1
ATOM 863 O O . LYS A 1 106 ? -8.824 0.944 -8.019 1.00 88.38 106 LYS A O 1
ATOM 868 N N . GLU A 1 107 ? -7.228 0.067 -9.330 1.00 90.81 107 GLU A N 1
ATOM 869 C CA . GLU A 1 107 ? -6.862 -1.037 -8.439 1.00 90.81 107 GLU A CA 1
ATOM 870 C C . GLU A 1 107 ? -5.920 -0.538 -7.339 1.00 90.81 107 GLU A C 1
ATOM 872 O O . GLU A 1 107 ? -6.131 -0.862 -6.170 1.00 90.81 107 GLU A O 1
ATOM 877 N N . VAL A 1 108 ? -4.954 0.321 -7.689 1.00 92.88 108 VAL A N 1
ATOM 878 C CA . VAL A 1 108 ? -4.042 0.978 -6.736 1.00 92.88 108 VAL A CA 1
ATOM 879 C C . VAL A 1 108 ? -4.814 1.782 -5.690 1.00 92.88 108 VAL A C 1
ATOM 881 O O . VAL A 1 108 ? -4.485 1.705 -4.511 1.00 92.88 108 VAL A O 1
ATOM 884 N N . ASP A 1 109 ? -5.878 2.486 -6.076 1.00 91.38 109 ASP A N 1
ATOM 885 C CA . ASP A 1 109 ? -6.732 3.227 -5.141 1.00 91.38 109 ASP A CA 1
ATOM 886 C C . ASP A 1 109 ? -7.393 2.315 -4.105 1.00 91.38 109 ASP A C 1
ATOM 888 O O . ASP A 1 109 ? -7.472 2.656 -2.925 1.00 91.38 109 ASP A O 1
ATOM 892 N N . GLY A 1 110 ? -7.832 1.126 -4.528 1.00 92.50 110 GLY A N 1
ATOM 893 C CA . GLY A 1 110 ? -8.352 0.115 -3.611 1.00 92.50 110 GLY A CA 1
ATOM 894 C C . GLY A 1 110 ? -7.263 -0.365 -2.655 1.00 92.50 110 GLY A C 1
ATOM 895 O O . GLY A 1 110 ? -7.461 -0.390 -1.443 1.00 92.50 110 GLY A O 1
ATOM 896 N N . MET A 1 111 ? -6.075 -0.670 -3.179 1.00 93.44 111 MET A N 1
ATOM 897 C CA . MET A 1 111 ? -4.936 -1.084 -2.354 1.00 93.44 111 MET A CA 1
ATOM 898 C C . MET A 1 111 ? -4.516 -0.000 -1.350 1.00 93.44 111 MET A C 1
ATOM 900 O O . MET A 1 111 ? -4.230 -0.331 -0.202 1.00 93.44 111 MET A O 1
ATOM 904 N N . ASN A 1 112 ? -4.548 1.281 -1.736 1.00 94.38 112 ASN A N 1
ATOM 905 C CA . ASN A 1 112 ? -4.270 2.413 -0.847 1.00 94.38 112 ASN A CA 1
ATOM 906 C C . ASN A 1 112 ? -5.250 2.449 0.337 1.00 94.38 112 ASN A C 1
ATOM 908 O O . ASN A 1 112 ? -4.827 2.632 1.476 1.00 94.38 112 ASN A O 1
ATOM 912 N N . ILE A 1 113 ? -6.547 2.221 0.094 1.00 94.44 113 ILE A N 1
ATOM 913 C CA . ILE A 1 113 ? -7.560 2.164 1.160 1.00 94.44 113 ILE A CA 1
ATOM 914 C C . ILE A 1 113 ? -7.260 1.024 2.145 1.00 94.44 113 ILE A C 1
ATOM 916 O O . ILE A 1 113 ? -7.261 1.247 3.357 1.00 94.44 113 ILE A O 1
ATOM 920 N N . LEU A 1 114 ? -6.973 -0.184 1.642 1.00 94.19 114 LEU A N 1
ATOM 921 C CA . LEU A 1 114 ? -6.638 -1.335 2.497 1.00 94.19 114 LEU A CA 1
ATOM 922 C C . LEU A 1 114 ? -5.349 -1.087 3.292 1.00 94.19 114 LEU A C 1
ATOM 924 O O . LEU A 1 114 ? -5.266 -1.416 4.476 1.00 94.19 114 LEU A O 1
ATOM 928 N N . TYR A 1 115 ? -4.350 -0.472 2.659 1.00 92.75 115 TYR A N 1
ATOM 929 C CA . TYR A 1 115 ? -3.087 -0.143 3.305 1.00 92.75 115 TYR A CA 1
ATOM 930 C C . TYR A 1 115 ? -3.259 0.868 4.443 1.00 92.75 115 TYR A C 1
ATOM 932 O O . TYR A 1 115 ? -2.708 0.650 5.519 1.00 92.75 115 TYR A O 1
ATOM 940 N N . GLU A 1 116 ? -4.044 1.933 4.256 1.00 93.75 116 GLU A N 1
ATOM 941 C CA . GLU A 1 116 ? -4.300 2.902 5.330 1.00 93.75 116 GLU A CA 1
ATOM 942 C C . GLU A 1 116 ? -5.071 2.270 6.499 1.00 93.75 116 GLU A C 1
ATOM 944 O O . GLU A 1 116 ? -4.760 2.553 7.655 1.00 93.75 116 GLU A O 1
ATOM 949 N N . LEU A 1 117 ? -6.007 1.348 6.233 1.00 93.00 117 LEU A N 1
ATOM 950 C CA . LEU A 1 117 ? -6.667 0.572 7.291 1.00 93.00 117 LEU A CA 1
ATOM 951 C C . LEU A 1 117 ? -5.671 -0.306 8.064 1.00 93.00 117 LEU A C 1
ATOM 953 O O . LEU A 1 117 ? -5.668 -0.293 9.294 1.00 93.00 117 LEU A O 1
ATOM 957 N N . TYR A 1 118 ? -4.802 -1.034 7.355 1.00 90.88 118 TYR A N 1
ATOM 958 C CA . TYR A 1 118 ? -3.751 -1.855 7.967 1.00 90.88 118 TYR A CA 1
ATOM 959 C C . TYR A 1 118 ? -2.798 -1.014 8.820 1.00 90.88 118 TYR A C 1
ATOM 961 O O . TYR A 1 118 ? -2.551 -1.333 9.982 1.00 90.88 118 TYR A O 1
ATOM 969 N N . LYS A 1 119 ? -2.286 0.083 8.256 1.00 88.75 119 LYS A N 1
ATOM 970 C CA . LYS A 1 119 ? -1.368 1.000 8.931 1.00 88.75 119 LYS A CA 1
ATOM 971 C C . LYS A 1 119 ? -1.999 1.566 10.198 1.00 88.75 119 LYS A C 1
ATOM 973 O O . LYS A 1 119 ? -1.343 1.599 11.232 1.00 88.75 119 LYS A O 1
ATOM 978 N N . ASN A 1 120 ? -3.268 1.959 10.132 1.00 89.19 120 ASN A N 1
ATOM 979 C CA . ASN A 1 120 ? -3.988 2.504 11.273 1.00 89.19 120 ASN A CA 1
ATOM 980 C C . ASN A 1 120 ? -4.137 1.482 12.418 1.00 89.19 120 ASN A C 1
ATOM 982 O O . ASN A 1 120 ? -3.889 1.833 13.568 1.00 89.19 120 ASN A O 1
ATOM 986 N N . ILE A 1 121 ? -4.464 0.216 12.115 1.00 87.62 121 ILE A N 1
ATOM 987 C CA . ILE A 1 121 ? -4.486 -0.874 13.114 1.00 87.62 121 ILE A CA 1
ATOM 988 C C . ILE A 1 121 ? -3.097 -1.074 13.724 1.00 87.62 121 ILE A C 1
ATOM 990 O O . ILE A 1 121 ? -2.936 -1.051 14.940 1.00 87.62 121 ILE A O 1
ATOM 994 N N . HIS A 1 122 ? -2.082 -1.222 12.878 1.00 84.19 122 HIS A N 1
ATOM 995 C CA . HIS A 1 122 ? -0.724 -1.507 13.323 1.00 84.19 122 HIS A CA 1
ATOM 996 C C . HIS A 1 122 ? -0.134 -0.373 14.181 1.00 84.19 122 HIS A C 1
ATOM 998 O O . HIS A 1 122 ? 0.529 -0.622 15.185 1.00 84.19 122 HIS A O 1
ATOM 1004 N N . GLU A 1 123 ? -0.382 0.892 13.831 1.00 84.75 123 GLU A N 1
ATOM 1005 C CA . GLU A 1 123 ? 0.026 2.029 14.663 1.00 84.75 123 GLU A CA 1
ATOM 1006 C C . GLU A 1 123 ? -0.704 2.063 16.009 1.00 84.75 123 GLU A C 1
ATOM 1008 O O . GLU A 1 123 ? -0.095 2.410 17.024 1.00 84.75 123 GLU A O 1
ATOM 1013 N N . PHE A 1 124 ? -1.986 1.696 16.030 1.00 80.69 124 PHE A N 1
ATOM 1014 C CA . PHE A 1 124 ? -2.773 1.616 17.256 1.00 80.69 124 PHE A CA 1
ATOM 1015 C C . PHE A 1 124 ? -2.246 0.533 18.210 1.00 80.69 124 PHE A C 1
ATOM 1017 O O . PHE A 1 124 ? -2.065 0.806 19.397 1.00 80.69 124 PHE A O 1
ATOM 1024 N N . GLU A 1 125 ? -1.907 -0.652 17.692 1.00 79.06 125 GLU A N 1
ATOM 1025 C CA . GLU A 1 125 ? -1.312 -1.746 18.474 1.00 79.06 125 GLU A CA 1
ATOM 1026 C C . GLU A 1 125 ? 0.028 -1.350 19.119 1.00 79.06 125 GLU A C 1
ATOM 1028 O O . GLU A 1 125 ? 0.325 -1.757 20.246 1.00 79.06 125 GLU A O 1
ATOM 1033 N N . GLN A 1 126 ? 0.828 -0.522 18.437 1.00 77.81 126 GLN A N 1
ATOM 1034 C CA . GLN A 1 126 ? 2.127 -0.066 18.943 1.00 77.81 126 GLN A CA 1
ATOM 1035 C C . GLN A 1 126 ? 2.035 1.072 19.965 1.00 77.81 126 GLN A C 1
ATOM 1037 O O . GLN A 1 126 ? 2.839 1.122 20.894 1.00 77.81 126 GLN A O 1
ATOM 1042 N N . LYS A 1 127 ? 1.090 2.005 19.797 1.00 72.00 127 LYS A N 1
ATOM 1043 C CA . LYS A 1 127 ? 1.029 3.265 20.564 1.00 72.00 127 LYS A CA 1
ATOM 1044 C C . LYS A 1 127 ? 0.072 3.224 21.765 1.00 72.00 127 LYS A C 1
ATOM 1046 O O . LYS A 1 127 ? -0.279 4.290 22.259 1.00 72.00 127 LYS A O 1
ATOM 1051 N N . LYS A 1 128 ? -0.377 2.028 22.184 1.00 62.94 128 LYS A N 1
ATOM 1052 C CA . LYS A 1 128 ? -1.360 1.747 23.256 1.00 62.94 128 LYS A CA 1
ATOM 1053 C C . LYS A 1 128 ? -1.840 2.993 24.028 1.00 62.94 128 LYS A C 1
ATOM 1055 O O . LYS A 1 128 ? -1.144 3.481 24.911 1.00 62.94 128 LYS A O 1
ATOM 1060 N N . THR A 1 129 ? -3.083 3.397 23.738 1.00 59.72 129 THR A N 1
ATOM 1061 C CA . THR A 1 129 ? -4.011 4.265 24.508 1.00 59.72 129 THR A CA 1
ATOM 1062 C C . THR A 1 129 ? -4.114 5.776 24.227 1.00 59.72 129 THR A C 1
ATOM 1064 O O . THR A 1 129 ? -5.220 6.288 24.364 1.00 59.72 129 THR A O 1
ATOM 1067 N N . GLU A 1 130 ? -3.110 6.508 23.728 1.00 61.75 130 GLU A N 1
ATOM 1068 C CA . GLU A 1 130 ? -3.233 7.993 23.661 1.00 61.75 130 GLU A CA 1
ATOM 1069 C C . GLU A 1 130 ? -3.972 8.547 22.416 1.00 61.75 130 GLU A C 1
ATOM 1071 O O . GLU A 1 130 ? -4.216 9.747 22.286 1.00 61.75 130 GLU A O 1
ATOM 1076 N N . HIS A 1 131 ? -4.374 7.683 21.476 1.00 70.50 131 HIS A N 1
ATOM 1077 C CA . HIS A 1 131 ? -4.859 8.114 20.154 1.00 70.50 131 HIS A CA 1
ATOM 1078 C C . HIS A 1 131 ? -6.102 7.377 19.641 1.00 70.50 131 HIS A C 1
ATOM 1080 O O . HIS A 1 131 ? -6.314 7.312 18.430 1.00 70.50 131 HIS A O 1
ATOM 1086 N N . PHE A 1 132 ? -6.948 6.834 20.522 1.00 76.19 132 PHE A N 1
ATOM 1087 C CA . PHE A 1 132 ? -8.118 6.062 20.084 1.00 76.19 132 PHE A CA 1
ATOM 1088 C C . PHE A 1 132 ? -9.071 6.855 19.185 1.00 76.19 132 PHE A C 1
ATOM 1090 O O . PHE A 1 132 ? -9.489 6.342 18.152 1.00 76.19 132 PHE A O 1
ATOM 1097 N N . LYS A 1 133 ? -9.350 8.123 19.511 1.00 78.56 133 LYS A N 1
ATOM 1098 C CA . LYS A 1 133 ? -10.177 8.988 18.660 1.00 78.56 133 LYS A CA 1
ATOM 1099 C C . LYS A 1 133 ? -9.605 9.105 17.242 1.00 78.56 133 LYS A C 1
ATOM 1101 O O . LYS A 1 133 ? -10.330 8.889 16.279 1.00 78.56 133 LYS A O 1
ATOM 1106 N N . ASN A 1 134 ? -8.297 9.338 17.119 1.00 83.62 134 ASN A N 1
ATOM 1107 C CA . ASN A 1 134 ? -7.621 9.422 15.821 1.00 83.62 134 ASN A CA 1
ATOM 1108 C C . ASN A 1 134 ? -7.652 8.081 15.077 1.00 83.62 134 ASN A C 1
ATOM 1110 O O . ASN A 1 134 ? -7.894 8.052 13.873 1.00 83.62 134 ASN A O 1
ATOM 1114 N N . PHE A 1 135 ? -7.433 6.967 15.786 1.00 85.69 135 PHE A N 1
ATOM 1115 C CA . PHE A 1 135 ? -7.574 5.629 15.214 1.00 85.69 135 PHE A CA 1
ATOM 1116 C C . PHE A 1 135 ? -8.983 5.435 14.652 1.00 85.69 135 PHE A C 1
ATOM 1118 O O . PHE A 1 135 ? -9.141 5.055 13.496 1.00 85.69 135 PHE A O 1
ATOM 1125 N N . LEU A 1 136 ? -9.999 5.728 15.456 1.00 84.69 136 LEU A N 1
ATOM 1126 C CA . LEU A 1 136 ? -11.397 5.517 15.133 1.00 84.69 136 LEU A CA 1
ATOM 1127 C C . LEU A 1 136 ? -11.825 6.395 13.936 1.00 84.69 136 LEU A C 1
ATOM 1129 O O . LEU A 1 136 ? -12.403 5.882 12.977 1.00 84.69 136 LEU A O 1
ATOM 1133 N N . GLU A 1 137 ? -11.448 7.676 13.926 1.00 84.62 137 GLU A N 1
ATOM 1134 C CA . GLU A 1 137 ? -11.677 8.608 12.810 1.00 84.62 137 GLU A CA 1
ATOM 1135 C C . GLU A 1 137 ? -10.992 8.152 11.508 1.00 84.62 137 GLU A C 1
ATOM 1137 O O . GLU A 1 137 ? -11.626 8.108 10.445 1.00 84.62 137 GLU A O 1
ATOM 1142 N N . ASN A 1 138 ? -9.716 7.755 11.575 1.00 88.75 138 ASN A N 1
ATOM 1143 C CA . ASN A 1 138 ? -8.965 7.270 10.413 1.00 88.75 138 ASN A CA 1
ATOM 1144 C C . ASN A 1 138 ? -9.518 5.945 9.882 1.00 88.75 138 ASN A C 1
ATOM 1146 O O . ASN A 1 138 ? -9.614 5.752 8.665 1.00 88.75 138 ASN A O 1
ATOM 1150 N N . PHE A 1 139 ? -9.894 5.035 10.784 1.00 89.81 139 PHE A N 1
ATOM 1151 C CA . PHE A 1 139 ? -10.444 3.732 10.430 1.00 89.81 139 PHE A CA 1
ATOM 1152 C C . PHE A 1 139 ? -11.748 3.917 9.662 1.00 89.81 139 PHE A C 1
ATOM 1154 O O . PHE A 1 139 ? -11.895 3.412 8.551 1.00 89.81 139 PHE A O 1
ATOM 1161 N N . MET A 1 140 ? -12.663 4.715 10.212 1.00 85.56 140 MET A N 1
ATOM 1162 C CA . MET A 1 140 ? -13.942 5.011 9.573 1.00 85.56 140 MET A CA 1
ATOM 1163 C C . MET A 1 140 ? -13.785 5.684 8.225 1.00 85.56 140 MET A C 1
ATOM 1165 O O . MET A 1 140 ? -14.426 5.282 7.257 1.00 85.56 140 MET A O 1
ATOM 1169 N N . THR A 1 141 ? -12.945 6.716 8.160 1.00 87.19 141 THR A N 1
ATOM 1170 C CA . THR A 1 141 ? -12.767 7.496 6.937 1.00 87.19 141 THR A CA 1
ATOM 1171 C C . THR A 1 141 ? -12.334 6.591 5.788 1.00 87.19 141 THR A C 1
ATOM 1173 O O . THR A 1 141 ? -12.888 6.673 4.691 1.00 87.19 141 THR A O 1
ATOM 1176 N N . ASN A 1 142 ? -11.381 5.691 6.034 1.00 91.75 142 ASN A N 1
ATOM 1177 C CA . ASN A 1 142 ? -10.905 4.764 5.012 1.00 91.75 142 ASN A CA 1
ATOM 1178 C C . ASN A 1 142 ? -11.891 3.620 4.751 1.00 91.75 142 ASN A C 1
ATOM 1180 O O . ASN A 1 142 ? -12.122 3.283 3.591 1.00 91.75 142 ASN A O 1
ATOM 1184 N N . TYR A 1 143 ? -12.543 3.077 5.781 1.00 90.44 143 TYR A N 1
ATOM 1185 C CA . TYR A 1 143 ? -13.540 2.020 5.611 1.00 90.44 143 TYR A CA 1
ATOM 1186 C C . TYR A 1 143 ? -14.740 2.495 4.777 1.00 90.44 143 TYR A C 1
ATOM 1188 O O . TYR A 1 143 ? -15.141 1.816 3.835 1.00 90.44 143 TYR A O 1
ATOM 1196 N N . ASN A 1 144 ? -15.248 3.705 5.030 1.00 86.12 144 ASN A N 1
ATOM 1197 C CA . ASN A 1 144 ? -16.351 4.294 4.267 1.00 86.12 144 ASN A CA 1
ATOM 1198 C C . ASN A 1 144 ? -15.960 4.595 2.814 1.00 86.12 144 ASN A C 1
ATOM 1200 O O . ASN A 1 144 ? -16.737 4.310 1.903 1.00 86.12 144 ASN A O 1
ATOM 1204 N N . LYS A 1 145 ? -14.742 5.105 2.570 1.00 87.94 145 LYS A N 1
ATOM 1205 C CA . LYS A 1 145 ? -14.197 5.219 1.203 1.00 87.94 145 LYS A CA 1
ATOM 1206 C C . LYS A 1 145 ? -14.174 3.858 0.506 1.00 87.94 145 LYS A C 1
ATOM 1208 O O . LYS A 1 145 ? -14.552 3.761 -0.660 1.00 87.94 145 LYS A O 1
ATOM 1213 N N . GLY A 1 146 ? -13.773 2.814 1.230 1.00 88.50 146 GLY A N 1
ATOM 1214 C CA . GLY A 1 146 ? -13.770 1.445 0.732 1.00 88.50 146 GLY A CA 1
ATOM 1215 C C . GLY A 1 146 ? -15.165 0.935 0.393 1.00 88.50 146 GLY A C 1
ATOM 1216 O O . GLY A 1 146 ? -15.352 0.382 -0.684 1.00 88.50 146 GLY A O 1
ATOM 1217 N N . LEU A 1 147 ? -16.158 1.173 1.251 1.00 86.00 147 LEU A N 1
ATOM 1218 C CA . LEU A 1 147 ? -17.543 0.789 0.979 1.00 86.00 147 LEU A CA 1
ATOM 1219 C C . LEU A 1 147 ? -18.065 1.454 -0.292 1.00 86.00 147 LEU A C 1
ATOM 1221 O O . LEU A 1 147 ? -18.548 0.755 -1.177 1.00 86.00 147 LEU A O 1
ATOM 1225 N N . ILE A 1 148 ? -17.904 2.773 -0.424 1.00 82.81 148 ILE A N 1
ATOM 1226 C CA . ILE A 1 148 ? -18.280 3.505 -1.642 1.00 82.81 148 ILE A CA 1
ATOM 1227 C C . ILE A 1 148 ? -17.638 2.827 -2.858 1.00 82.81 148 ILE A C 1
ATOM 1229 O O . ILE A 1 148 ? -18.341 2.389 -3.766 1.00 82.81 148 ILE A O 1
ATOM 1233 N N . LYS A 1 149 ? -16.315 2.637 -2.843 1.00 83.38 149 LYS A N 1
ATOM 1234 C CA . LYS A 1 149 ? -15.600 1.985 -3.946 1.00 83.38 149 LYS A CA 1
ATOM 1235 C C . LYS A 1 149 ? -16.146 0.586 -4.254 1.00 83.38 149 LYS A C 1
ATOM 1237 O O . LYS A 1 149 ? -16.332 0.236 -5.414 1.00 83.38 149 LYS A O 1
ATOM 1242 N N . CYS A 1 150 ? -16.455 -0.195 -3.226 1.00 83.12 150 CYS A N 1
ATOM 1243 C CA . CYS A 1 150 ? -17.026 -1.525 -3.367 1.00 83.12 150 CYS A CA 1
ATOM 1244 C C . CYS A 1 150 ? -18.358 -1.555 -4.103 1.00 83.12 150 CYS A C 1
ATOM 1246 O O . CYS A 1 150 ? -18.554 -2.401 -4.976 1.00 83.12 150 CYS A O 1
ATOM 1248 N N . PHE A 1 151 ? -19.253 -0.631 -3.769 1.00 73.94 151 PHE A N 1
ATOM 1249 C CA . PHE A 1 151 ? -20.587 -0.597 -4.355 1.00 73.94 151 PHE A CA 1
ATOM 1250 C C . PHE A 1 151 ? -20.606 -0.013 -5.761 1.00 73.94 151 PHE A C 1
ATOM 1252 O O . PHE A 1 151 ? -21.330 -0.525 -6.607 1.00 73.94 151 PHE A O 1
ATOM 1259 N N . TYR A 1 152 ? -19.796 1.012 -6.031 1.00 71.62 152 TYR A N 1
ATOM 1260 C CA . TYR A 1 152 ? -19.772 1.645 -7.351 1.00 71.62 152 TYR A CA 1
ATOM 1261 C C . TYR A 1 152 ? -18.903 0.898 -8.366 1.00 71.62 152 TYR A C 1
ATOM 1263 O O . TYR A 1 152 ? -19.255 0.841 -9.540 1.00 71.62 152 TYR A O 1
ATOM 1271 N N . GLU A 1 153 ? -17.770 0.330 -7.945 1.00 73.19 153 GLU A N 1
ATOM 1272 C CA . GLU A 1 153 ? -16.802 -0.263 -8.879 1.00 73.19 153 GLU A CA 1
ATOM 1273 C C . GLU A 1 153 ? -16.874 -1.793 -8.960 1.00 73.19 153 GLU A C 1
ATOM 1275 O O . GLU A 1 153 ? -16.260 -2.385 -9.850 1.00 73.19 153 GLU A O 1
ATOM 1280 N N . GLY A 1 154 ? -17.596 -2.454 -8.047 1.00 63.59 154 GLY A N 1
ATOM 1281 C CA . GLY A 1 154 ? -17.878 -3.892 -8.119 1.00 63.59 154 GLY A CA 1
ATOM 1282 C C . GLY A 1 154 ? -16.646 -4.805 -8.052 1.00 63.59 154 GLY A C 1
ATOM 1283 O O . GLY A 1 154 ? -16.703 -5.955 -8.490 1.00 63.59 154 GLY A O 1
ATOM 1284 N N . ASN A 1 155 ? -15.510 -4.333 -7.523 1.00 79.94 155 ASN A N 1
ATOM 1285 C CA . ASN A 1 155 ? -14.314 -5.165 -7.384 1.00 79.94 155 ASN A CA 1
ATOM 1286 C C . ASN A 1 155 ? -14.480 -6.157 -6.221 1.00 79.94 155 ASN A C 1
ATOM 1288 O O . ASN A 1 155 ? -14.099 -5.880 -5.084 1.00 79.94 155 ASN A O 1
ATOM 1292 N N . VAL A 1 156 ? -15.015 -7.340 -6.532 1.00 80.88 156 VAL A N 1
ATOM 1293 C CA . VAL A 1 156 ? -15.318 -8.406 -5.562 1.00 80.88 156 VAL A CA 1
ATOM 1294 C C . VAL A 1 156 ? -14.111 -8.768 -4.692 1.00 80.88 156 VAL A C 1
ATOM 1296 O O . VAL A 1 156 ? -14.267 -8.956 -3.489 1.00 80.88 156 VAL A O 1
ATOM 1299 N N . LYS A 1 157 ? -12.899 -8.823 -5.265 1.00 86.38 157 LYS A N 1
ATOM 1300 C CA . LYS A 1 157 ? -11.680 -9.148 -4.505 1.00 86.38 157 LYS A CA 1
ATOM 1301 C C . LYS A 1 157 ? -11.362 -8.065 -3.480 1.00 86.38 157 LYS A C 1
ATOM 1303 O O . LYS A 1 157 ? -11.127 -8.378 -2.320 1.00 86.38 157 LYS A O 1
ATOM 1308 N N . PHE A 1 158 ? -11.405 -6.800 -3.892 1.00 88.00 158 PHE A N 1
ATOM 1309 C CA . PHE A 1 158 ? -11.215 -5.673 -2.980 1.00 88.00 158 PHE A CA 1
ATOM 1310 C C . PHE A 1 158 ? -12.267 -5.671 -1.862 1.00 88.00 158 PHE A C 1
ATOM 1312 O O . PHE A 1 158 ? -11.917 -5.487 -0.702 1.00 88.00 158 PHE A O 1
ATOM 1319 N N . CYS A 1 159 ? -13.533 -5.951 -2.180 1.00 86.06 159 CYS A N 1
ATOM 1320 C CA . CYS A 1 159 ? -14.605 -5.989 -1.183 1.00 86.06 159 CYS A CA 1
ATOM 1321 C C . CYS A 1 159 ? -14.488 -7.138 -0.200 1.00 86.06 159 CYS A C 1
ATOM 1323 O O . CYS A 1 159 ? -14.757 -6.964 0.988 1.00 86.06 159 CYS A O 1
ATOM 1325 N N . HIS A 1 160 ? -14.042 -8.292 -0.683 1.00 86.31 160 HIS A N 1
ATOM 1326 C CA . HIS A 1 160 ? -13.726 -9.417 0.174 1.00 86.31 160 HIS A CA 1
ATOM 1327 C C . HIS A 1 160 ? -12.595 -9.069 1.155 1.00 86.31 160 HIS A C 1
ATOM 1329 O O . HIS A 1 160 ? -12.731 -9.307 2.353 1.00 86.31 160 HIS A O 1
ATOM 1335 N N . GLU A 1 161 ? -11.518 -8.434 0.680 1.00 89.50 161 GLU A N 1
ATOM 1336 C CA . GLU A 1 161 ? -10.434 -7.973 1.557 1.00 89.50 161 GLU A CA 1
ATOM 1337 C C . GLU A 1 161 ? -10.895 -6.880 2.534 1.00 89.50 161 GLU A C 1
ATOM 1339 O O . GLU A 1 161 ? -10.557 -6.932 3.715 1.00 89.50 161 GLU A O 1
ATOM 1344 N N . LEU A 1 162 ? -11.728 -5.933 2.090 1.00 90.06 162 LEU A N 1
ATOM 1345 C CA . LEU A 1 162 ? -12.301 -4.888 2.944 1.00 90.06 162 LEU A CA 1
ATOM 1346 C C . LEU A 1 162 ? -13.147 -5.476 4.087 1.00 90.06 162 LEU A C 1
ATOM 1348 O O . LEU A 1 162 ? -13.110 -4.968 5.209 1.00 90.06 162 LEU A O 1
ATOM 1352 N N . ASN A 1 163 ? -13.881 -6.565 3.835 1.00 86.69 163 ASN A N 1
ATOM 1353 C CA . ASN A 1 163 ? -14.718 -7.209 4.848 1.00 86.69 163 ASN A CA 1
ATOM 1354 C C . ASN A 1 163 ? -13.902 -7.771 6.028 1.00 86.69 163 ASN A C 1
ATOM 1356 O O . ASN A 1 163 ? -14.383 -7.747 7.159 1.00 86.69 163 ASN A O 1
ATOM 1360 N N . LYS A 1 164 ? -12.642 -8.168 5.817 1.00 89.44 164 LYS A N 1
ATOM 1361 C CA . LYS A 1 164 ? -11.759 -8.615 6.912 1.00 89.44 164 LYS A CA 1
ATOM 1362 C C . LYS A 1 164 ? -11.532 -7.517 7.956 1.00 89.44 164 LYS A C 1
ATOM 1364 O O . LYS A 1 164 ? -11.445 -7.797 9.147 1.00 89.44 164 LYS A O 1
ATOM 1369 N N . TYR A 1 165 ? -11.497 -6.252 7.534 1.00 89.94 165 TYR A N 1
ATOM 1370 C CA . TYR A 1 165 ? -11.366 -5.112 8.448 1.00 89.94 165 TYR A CA 1
ATOM 1371 C C . TYR A 1 165 ? -12.646 -4.870 9.247 1.00 89.94 165 TYR A C 1
ATOM 1373 O O . TYR A 1 165 ? -12.583 -4.528 10.428 1.00 89.94 165 TYR A O 1
ATOM 1381 N N . ARG A 1 166 ? -13.813 -5.100 8.638 1.00 88.44 166 ARG A N 1
ATOM 1382 C CA . ARG A 1 166 ? -15.086 -5.096 9.364 1.00 88.44 166 ARG A CA 1
ATOM 1383 C C . ARG A 1 166 ? -15.107 -6.180 10.434 1.00 88.44 166 ARG A C 1
ATOM 1385 O O . ARG A 1 166 ? -15.476 -5.893 11.567 1.00 88.44 166 ARG A O 1
ATOM 1392 N N . GLU A 1 167 ? -14.721 -7.402 10.081 1.00 86.56 167 GLU A N 1
ATOM 1393 C CA . GLU A 1 167 ? -14.651 -8.526 11.020 1.00 86.56 167 GLU A CA 1
ATOM 1394 C C . GLU A 1 167 ? -13.685 -8.233 12.171 1.00 86.56 167 GLU A C 1
ATOM 1396 O O . GLU A 1 167 ? -14.045 -8.433 13.330 1.00 86.56 167 GLU A O 1
ATOM 1401 N N . PHE A 1 168 ? -12.510 -7.670 11.867 1.00 88.00 168 PHE A N 1
ATOM 1402 C CA . PHE A 1 168 ? -11.559 -7.208 12.875 1.00 88.00 168 PHE A CA 1
ATOM 1403 C C . PHE A 1 168 ? -12.189 -6.187 13.830 1.00 88.00 168 PHE A C 1
ATOM 1405 O O . PHE A 1 168 ? -12.134 -6.371 15.046 1.00 88.00 168 PHE A O 1
ATOM 1412 N N . TYR A 1 169 ? -12.804 -5.123 13.305 1.00 86.94 169 TYR A N 1
ATOM 1413 C CA . TYR A 1 169 ? -13.391 -4.074 14.137 1.00 86.94 169 TYR A CA 1
ATOM 1414 C C . TYR A 1 169 ? -14.525 -4.626 15.002 1.00 86.94 169 TYR A C 1
ATOM 1416 O O . TYR A 1 169 ? -14.503 -4.494 16.221 1.00 86.94 169 TYR A O 1
ATOM 1424 N N . GLU A 1 170 ? -15.498 -5.300 14.390 1.00 84.19 170 GLU A N 1
ATOM 1425 C CA . GLU A 1 170 ? -16.679 -5.825 15.078 1.00 84.19 170 GLU A CA 1
ATOM 1426 C C . GLU A 1 170 ? -16.329 -6.923 16.097 1.00 84.19 170 GLU A C 1
ATOM 1428 O O . GLU A 1 170 ? -16.981 -7.023 17.138 1.00 84.19 170 GLU A O 1
ATOM 1433 N N . GLY A 1 171 ? -15.285 -7.715 15.834 1.00 84.25 171 GLY A N 1
ATOM 1434 C CA . GLY A 1 171 ? -14.773 -8.728 16.756 1.00 84.25 171 GLY A CA 1
ATOM 1435 C C . GLY A 1 171 ? -14.023 -8.143 17.957 1.00 84.25 171 GLY A C 1
ATOM 1436 O O . GLY A 1 171 ? -14.125 -8.683 19.062 1.00 84.25 171 GLY A O 1
ATOM 1437 N N . ASN A 1 172 ? -13.316 -7.024 17.768 1.00 81.00 172 ASN A N 1
ATOM 1438 C CA . ASN A 1 172 ? -12.491 -6.400 18.808 1.00 81.00 172 ASN A CA 1
ATOM 1439 C C . ASN A 1 172 ? -13.176 -5.243 19.544 1.00 81.00 172 ASN A C 1
ATOM 1441 O O . ASN A 1 172 ? -12.755 -4.895 20.649 1.00 81.00 172 ASN A O 1
ATOM 1445 N N . LYS A 1 173 ? -14.280 -4.699 19.010 1.00 79.75 173 LYS A N 1
ATOM 1446 C CA . LYS A 1 173 ? -15.027 -3.582 19.617 1.00 79.75 173 LYS A CA 1
ATOM 1447 C C . LYS A 1 173 ? -15.515 -3.864 21.042 1.00 79.75 173 LYS A C 1
ATOM 1449 O O . LYS A 1 173 ? -15.650 -2.947 21.835 1.00 79.75 173 LYS A O 1
ATOM 1454 N N . LYS A 1 174 ? -15.785 -5.133 21.377 1.00 73.75 174 LYS A N 1
ATOM 1455 C CA . LYS A 1 174 ? -16.234 -5.573 22.716 1.00 73.75 174 LYS A CA 1
ATOM 1456 C C . LYS A 1 174 ? -15.109 -6.153 23.584 1.00 73.75 174 LYS A C 1
ATOM 1458 O O . LYS A 1 174 ? -15.386 -6.698 24.646 1.00 73.75 174 LYS A O 1
ATOM 1463 N N . LYS A 1 175 ? -13.867 -6.124 23.096 1.00 74.19 175 LYS A N 1
ATOM 1464 C CA . LYS A 1 175 ? -12.691 -6.712 23.747 1.00 74.19 175 LYS A CA 1
ATOM 1465 C C . LYS A 1 175 ? -11.583 -5.666 23.828 1.00 74.19 175 LYS A C 1
ATOM 1467 O O . LYS A 1 175 ? -11.706 -4.718 24.592 1.00 74.19 175 LYS A O 1
ATOM 1472 N N . GLU A 1 176 ? -10.562 -5.800 22.990 1.00 68.81 176 GLU A N 1
ATOM 1473 C CA . GLU A 1 176 ? -9.339 -4.994 22.989 1.00 68.81 176 GLU A CA 1
ATOM 1474 C C . GLU A 1 176 ? -9.600 -3.499 22.776 1.00 68.81 176 GLU A C 1
ATOM 1476 O O . GLU A 1 176 ? -8.904 -2.667 23.348 1.00 68.81 176 GLU A O 1
ATOM 1481 N N . LEU A 1 177 ? -10.631 -3.143 22.003 1.00 69.38 177 LEU A N 1
ATOM 1482 C CA . LEU A 1 177 ? -11.003 -1.741 21.801 1.00 69.38 177 LEU A CA 1
ATOM 1483 C C . LEU A 1 177 ? -11.896 -1.205 22.932 1.00 69.38 177 LEU A C 1
ATOM 1485 O O . LEU A 1 177 ? -11.894 -0.005 23.186 1.00 69.38 177 LEU A O 1
ATOM 1489 N N . SER A 1 178 ? -12.633 -2.073 23.638 1.00 67.44 178 SER A N 1
ATOM 1490 C CA . SER A 1 178 ? -13.637 -1.656 24.632 1.00 67.44 178 SER A CA 1
ATOM 1491 C C . SER A 1 178 ? -13.035 -0.970 25.855 1.00 67.44 178 SER A C 1
ATOM 1493 O O . SER A 1 178 ? -13.664 -0.093 26.431 1.00 67.44 178 SER A O 1
ATOM 1495 N N . GLU A 1 179 ? -11.799 -1.304 26.229 1.00 64.25 179 GLU A N 1
ATOM 1496 C CA . GLU A 1 179 ? -11.105 -0.662 27.354 1.00 64.25 179 GLU A CA 1
ATOM 1497 C C . GLU A 1 179 ? -10.771 0.814 27.084 1.00 64.25 179 GLU A C 1
ATOM 1499 O O . GLU A 1 179 ? -10.470 1.557 28.016 1.00 64.25 179 GLU A O 1
ATOM 1504 N N . ILE A 1 180 ? -10.833 1.234 25.818 1.00 67.31 180 ILE A N 1
ATOM 1505 C CA . ILE A 1 180 ? -10.352 2.532 25.334 1.00 67.31 180 ILE A CA 1
ATOM 1506 C C . ILE A 1 180 ? -11.505 3.354 24.714 1.00 67.31 180 ILE A C 1
ATOM 1508 O O . ILE A 1 180 ? -11.341 4.528 24.391 1.00 67.31 180 ILE A O 1
ATOM 1512 N N . CYS A 1 181 ? -12.693 2.761 24.578 1.00 70.00 181 CYS A N 1
ATOM 1513 C CA . CYS A 1 181 ? -13.899 3.434 24.105 1.00 70.00 181 CYS A CA 1
ATOM 1514 C C . CYS A 1 181 ? -14.606 4.193 25.234 1.00 70.00 181 CYS A C 1
ATOM 1516 O O . CYS A 1 181 ? -14.649 3.729 26.378 1.00 70.00 181 CYS A O 1
ATOM 1518 N N . ASP A 1 182 ? -15.207 5.339 24.901 1.00 63.84 182 ASP A N 1
ATOM 1519 C CA . ASP A 1 182 ? -16.013 6.122 25.841 1.00 63.84 182 ASP A CA 1
ATOM 1520 C C . ASP A 1 182 ? -17.109 5.236 26.449 1.00 63.84 182 ASP A C 1
ATOM 1522 O O . ASP A 1 182 ? -17.823 4.521 25.747 1.00 63.84 182 ASP A O 1
ATOM 1526 N N . ASN A 1 183 ? -17.208 5.232 27.781 1.00 64.94 183 ASN A N 1
ATOM 1527 C CA . ASN A 1 183 ? -18.133 4.379 28.540 1.00 64.94 183 ASN A CA 1
ATOM 1528 C C . ASN A 1 183 ? -18.012 2.866 28.262 1.00 64.94 183 ASN A C 1
ATOM 1530 O O . ASN A 1 183 ? -18.931 2.112 28.573 1.00 64.94 183 ASN A O 1
ATOM 1534 N N . LYS A 1 184 ? -16.869 2.408 27.730 1.00 66.00 184 LYS A N 1
ATOM 1535 C CA . LYS A 1 184 ? -16.621 1.025 27.286 1.00 66.00 184 LYS A CA 1
ATOM 1536 C C . LYS A 1 184 ? -17.490 0.559 26.114 1.00 66.00 184 LYS A C 1
ATOM 1538 O O . LYS A 1 184 ? -17.556 -0.638 25.831 1.00 66.00 184 LYS A O 1
ATOM 1543 N N . GLU A 1 185 ? -18.122 1.490 25.405 1.00 70.38 185 GLU A N 1
ATOM 1544 C CA . GLU A 1 185 ? -18.965 1.197 24.251 1.00 70.38 185 GLU A CA 1
ATOM 1545 C C . GLU A 1 185 ? -18.367 1.813 22.993 1.00 70.38 185 GLU A C 1
ATOM 1547 O O . GLU A 1 185 ? -18.441 3.012 22.738 1.00 70.38 185 GLU A O 1
ATOM 1552 N N . CYS A 1 186 ? -17.747 0.966 22.177 1.00 78.00 186 CYS A N 1
ATOM 1553 C CA . CYS A 1 186 ? -17.307 1.384 20.860 1.00 78.00 186 CYS A CA 1
ATOM 1554 C C . CYS A 1 186 ? -18.517 1.468 19.918 1.00 78.00 186 CYS A C 1
ATOM 1556 O O . CYS A 1 186 ? -19.307 0.516 19.858 1.00 78.00 186 CYS A O 1
ATOM 1558 N N . PRO A 1 187 ? -18.643 2.549 19.140 1.00 77.88 187 PRO A N 1
ATOM 1559 C CA . PRO A 1 187 ? -19.776 2.723 18.242 1.00 77.88 187 PRO A CA 1
ATOM 1560 C C . PRO A 1 187 ? -19.783 1.658 17.135 1.00 77.88 187 PRO A C 1
ATOM 1562 O O . PRO A 1 187 ? -18.738 1.198 16.676 1.00 77.88 187 PRO A O 1
ATOM 1565 N N . SER A 1 188 ? -20.963 1.220 16.693 1.00 76.56 188 SER A N 1
ATOM 1566 C CA . SER A 1 188 ? -21.043 0.265 15.581 1.00 76.56 188 SER A CA 1
ATOM 1567 C C . SER A 1 188 ? -20.625 0.918 14.264 1.00 76.56 188 SER A C 1
ATOM 1569 O O . SER A 1 188 ? -20.892 2.098 14.040 1.00 76.56 188 SER A O 1
ATOM 1571 N N . LEU A 1 189 ? -20.076 0.146 13.316 1.00 75.12 189 LEU A N 1
ATOM 1572 C CA . LEU A 1 189 ? -19.760 0.693 11.985 1.00 75.12 189 LEU A CA 1
ATOM 1573 C C . LEU A 1 189 ? -20.991 1.317 11.293 1.00 75.12 189 LEU A C 1
ATOM 1575 O O . LEU A 1 189 ? -20.847 2.216 10.466 1.00 75.12 189 LEU A O 1
ATOM 1579 N N . THR A 1 190 ? -22.205 0.889 11.661 1.00 63.31 190 THR A N 1
ATOM 1580 C CA . THR A 1 190 ? -23.465 1.433 11.126 1.00 63.31 190 THR A CA 1
ATOM 1581 C C . THR A 1 190 ? -23.800 2.806 11.727 1.00 63.31 190 THR A C 1
ATOM 1583 O O . THR A 1 190 ? -24.066 3.743 10.981 1.00 63.31 190 THR A O 1
ATOM 1586 N N . GLU A 1 191 ? -23.728 2.973 13.052 1.00 56.38 191 GLU A N 1
ATOM 1587 C CA . GLU A 1 191 ? -23.966 4.269 13.725 1.00 56.38 191 GLU A CA 1
ATOM 1588 C C . GLU A 1 191 ? -22.934 5.326 13.319 1.00 56.38 191 GLU A C 1
ATOM 1590 O O . GLU A 1 191 ? -23.236 6.504 13.154 1.00 56.38 191 GLU A O 1
ATOM 1595 N N . LEU A 1 192 ? -21.708 4.885 13.072 1.00 52.28 192 LEU A N 1
ATOM 1596 C CA . LEU A 1 192 ? -20.613 5.719 12.600 1.00 52.28 192 LEU A CA 1
ATOM 1597 C C . LEU A 1 192 ? -20.804 6.230 11.171 1.00 52.28 192 LEU A C 1
ATOM 1599 O O . LEU A 1 192 ? -20.419 7.355 10.844 1.00 52.28 192 LEU A O 1
ATOM 1603 N N . THR A 1 193 ? -21.448 5.418 10.331 1.00 49.53 193 THR A N 1
ATOM 1604 C CA . THR A 1 193 ? -21.846 5.812 8.977 1.00 49.53 193 THR A CA 1
ATOM 1605 C C . THR A 1 193 ? -22.841 6.979 9.034 1.00 49.53 193 THR A C 1
ATOM 1607 O O . THR A 1 193 ? -22.741 7.892 8.219 1.00 49.53 193 THR A O 1
ATOM 1610 N N . LEU A 1 194 ? -23.718 7.030 10.047 1.00 45.62 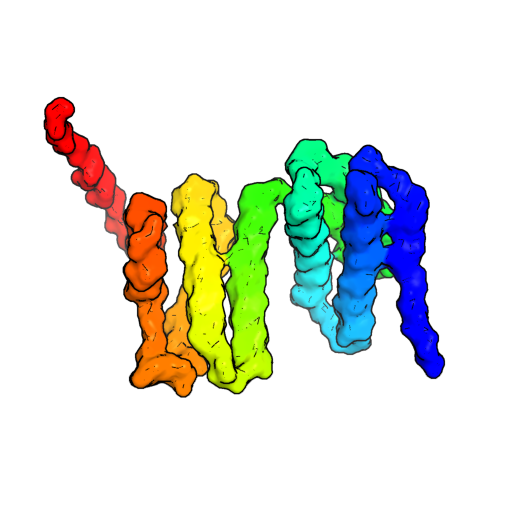194 LEU A N 1
ATOM 1611 C CA . LEU A 1 194 ? -24.643 8.147 10.287 1.00 45.62 194 LEU A CA 1
ATOM 1612 C C . LEU A 1 194 ? -23.934 9.407 10.819 1.00 45.62 194 LEU A C 1
ATOM 1614 O O . LEU A 1 194 ? -24.317 10.515 10.455 1.00 45.62 194 LEU A O 1
ATOM 1618 N N . LEU A 1 195 ? -22.871 9.293 11.617 1.00 39.00 195 LEU A N 1
ATOM 1619 C CA . LEU A 1 195 ? -22.150 10.465 12.148 1.00 39.00 195 LEU A CA 1
ATOM 1620 C C . LEU A 1 195 ? -21.269 11.171 11.102 1.00 39.00 195 LEU A C 1
ATOM 1622 O O . LEU A 1 195 ? -21.211 12.398 11.071 1.00 39.00 195 LEU A O 1
ATOM 1626 N N . ALA A 1 196 ? -20.651 10.427 10.180 1.00 45.91 196 ALA A N 1
ATOM 1627 C CA . ALA A 1 196 ? -19.936 11.011 9.038 1.00 45.91 196 ALA A CA 1
ATOM 1628 C C . ALA A 1 196 ? -20.883 11.670 8.002 1.00 45.91 196 ALA A C 1
ATOM 1630 O O . ALA A 1 196 ? -20.440 12.399 7.108 1.00 45.91 196 ALA A O 1
ATOM 1631 N N . SER A 1 197 ? -22.195 11.414 8.110 1.00 47.38 197 SER A N 1
ATOM 1632 C CA . SER A 1 197 ? -23.199 11.661 7.064 1.00 47.38 197 SER A CA 1
ATOM 1633 C C . SER A 1 197 ? -23.795 13.066 7.002 1.00 47.38 197 SER A C 1
ATOM 1635 O O . SER A 1 197 ? -24.583 13.335 6.094 1.00 47.38 197 SER A O 1
ATOM 1637 N N . ALA A 1 198 ? -23.387 14.007 7.858 1.00 46.66 198 ALA A N 1
ATOM 1638 C CA . ALA A 1 198 ? -23.857 15.390 7.733 1.00 46.66 198 ALA A CA 1
ATOM 1639 C C . ALA A 1 198 ? -23.455 16.057 6.394 1.00 46.66 198 ALA A C 1
ATOM 1641 O O . ALA A 1 198 ? -23.978 17.118 6.070 1.00 46.66 198 ALA A O 1
ATOM 1642 N N . SER A 1 199 ? -22.559 15.449 5.595 1.00 48.75 199 SER A N 1
ATOM 1643 C CA . SER A 1 199 ? -22.006 16.080 4.386 1.00 48.75 199 SER A CA 1
ATOM 1644 C C . SER A 1 199 ? -22.273 15.406 3.024 1.00 48.75 199 SER A C 1
ATOM 1646 O O . SER A 1 199 ? -22.122 16.108 2.027 1.00 48.75 199 SER A O 1
ATOM 1648 N N . LYS A 1 200 ? -22.679 14.122 2.897 1.00 55.16 200 LYS A N 1
ATOM 1649 C CA . LYS A 1 200 ? -22.906 13.464 1.571 1.00 55.16 200 LYS A CA 1
ATOM 1650 C C . LYS A 1 200 ? -23.921 12.301 1.606 1.00 55.16 200 LYS A C 1
ATOM 1652 O O . LYS A 1 200 ? -23.543 11.141 1.748 1.00 55.16 200 LYS A O 1
ATOM 1657 N N . LYS A 1 201 ? -25.212 12.613 1.444 1.00 55.62 201 LYS A N 1
ATOM 1658 C CA . LYS A 1 201 ? -26.360 11.711 1.700 1.00 55.62 201 LYS A CA 1
ATOM 1659 C C . LYS A 1 201 ? -26.612 10.630 0.627 1.00 55.62 201 LYS A C 1
ATOM 1661 O O . LYS A 1 201 ? -27.052 9.536 0.954 1.00 55.62 201 LYS A O 1
ATOM 1666 N N . GLU A 1 202 ? -26.304 10.900 -0.640 1.00 57.09 202 GLU A N 1
ATOM 1667 C CA . GLU A 1 202 ? -26.655 10.017 -1.771 1.00 57.09 202 GLU A CA 1
ATOM 1668 C C . GLU A 1 202 ? -25.756 8.773 -1.882 1.00 57.09 202 GLU A C 1
ATOM 1670 O O . GLU A 1 202 ? -26.241 7.647 -1.994 1.00 57.09 202 GLU A O 1
ATOM 1675 N N . HIS A 1 203 ? -24.437 8.945 -1.743 1.00 54.44 203 HIS A N 1
ATOM 1676 C CA . HIS A 1 203 ? -23.489 7.825 -1.766 1.00 54.44 203 HIS A CA 1
ATOM 1677 C C . HIS A 1 203 ? -23.685 6.842 -0.603 1.00 54.44 203 HIS A C 1
ATOM 1679 O O . HIS A 1 203 ? -23.322 5.671 -0.713 1.00 54.44 203 HIS A O 1
ATOM 1685 N N . LEU A 1 204 ? -24.279 7.319 0.492 1.00 53.03 204 LEU A N 1
ATOM 1686 C CA . LEU A 1 204 ? -24.551 6.551 1.699 1.00 53.03 204 LEU A CA 1
ATOM 1687 C C . LEU A 1 204 ? -25.739 5.605 1.517 1.00 53.03 204 LEU A C 1
ATOM 1689 O O . LEU A 1 204 ? -25.647 4.453 1.920 1.00 53.03 204 LEU A O 1
ATOM 1693 N N . ASN A 1 205 ? -26.804 6.052 0.844 1.00 56.28 205 ASN A N 1
ATOM 1694 C CA . ASN A 1 205 ? -27.967 5.211 0.553 1.00 56.28 205 ASN A CA 1
ATOM 1695 C C . ASN A 1 205 ? -27.560 3.986 -0.276 1.00 56.28 205 ASN A C 1
ATOM 1697 O O . ASN A 1 205 ? -27.926 2.860 0.049 1.00 56.28 205 ASN A O 1
ATOM 1701 N N . ILE A 1 206 ? -26.726 4.193 -1.299 1.00 59.72 206 ILE A N 1
ATOM 1702 C CA . ILE A 1 206 ? -26.211 3.110 -2.148 1.00 59.72 206 ILE A CA 1
ATOM 1703 C C . ILE A 1 206 ? -25.319 2.155 -1.339 1.00 59.72 206 ILE A C 1
ATOM 1705 O O . ILE A 1 206 ? -25.441 0.936 -1.472 1.00 59.72 206 ILE A O 1
ATOM 1709 N N . ALA A 1 207 ? -24.478 2.687 -0.446 1.00 53.94 207 ALA A N 1
ATOM 1710 C CA . ALA A 1 207 ? -23.622 1.860 0.397 1.00 53.94 207 ALA A CA 1
ATOM 1711 C C . ALA A 1 207 ? -24.380 1.086 1.486 1.00 53.94 207 ALA A C 1
ATOM 1713 O O . ALA A 1 207 ? -24.061 -0.066 1.780 1.00 53.94 207 ALA A O 1
ATOM 1714 N N . GLU A 1 208 ? -25.413 1.689 2.068 1.00 54.91 208 GLU A N 1
ATOM 1715 C CA . GLU A 1 208 ? -26.272 1.052 3.056 1.00 54.91 208 GLU A CA 1
ATOM 1716 C C . GLU A 1 208 ? -27.069 -0.090 2.423 1.00 54.91 208 GLU A C 1
ATOM 1718 O O . GLU A 1 208 ? -27.043 -1.206 2.951 1.00 54.91 208 GLU A O 1
ATOM 1723 N N . ILE A 1 209 ? -27.701 0.160 1.268 1.00 61.56 209 ILE A N 1
ATOM 1724 C CA . ILE A 1 209 ? -28.411 -0.852 0.472 1.00 61.56 209 ILE A CA 1
ATOM 1725 C C . ILE A 1 209 ? -27.473 -2.016 0.173 1.00 61.56 209 ILE A C 1
ATOM 1727 O O . ILE A 1 209 ? -27.782 -3.165 0.487 1.00 61.56 209 ILE A O 1
ATOM 1731 N N . GLY A 1 210 ? -26.287 -1.729 -0.356 1.00 60.78 210 GLY A N 1
ATOM 1732 C CA . GLY A 1 210 ? -25.338 -2.775 -0.680 1.00 60.78 210 GLY A CA 1
ATOM 1733 C C . GLY A 1 210 ? -24.820 -3.536 0.552 1.00 60.78 210 GLY A C 1
ATOM 1734 O O . GLY A 1 210 ? -24.668 -4.755 0.501 1.00 60.78 210 GLY A O 1
ATOM 1735 N N . SER A 1 211 ? -24.622 -2.871 1.696 1.00 53.00 211 SER A N 1
ATOM 1736 C CA . SER A 1 211 ? -24.214 -3.544 2.938 1.00 53.00 211 SER A CA 1
ATOM 1737 C C . SER A 1 211 ? -25.301 -4.481 3.473 1.00 53.00 211 SER A C 1
ATOM 1739 O O . SER A 1 211 ? -24.989 -5.551 3.999 1.00 53.00 211 SER A O 1
ATOM 1741 N N . LYS A 1 212 ? -26.577 -4.105 3.310 1.00 59.84 212 LYS A N 1
ATOM 1742 C CA . LYS A 1 212 ? -27.735 -4.939 3.651 1.00 59.84 212 LYS A CA 1
ATOM 1743 C C . LYS A 1 212 ? -27.825 -6.147 2.718 1.00 59.84 212 LYS A C 1
ATOM 1745 O O . LYS A 1 212 ? -28.039 -7.251 3.207 1.00 59.84 212 LYS A O 1
ATOM 1750 N N . LEU A 1 213 ? -27.567 -5.969 1.420 1.00 54.19 213 LEU A N 1
ATOM 1751 C CA . LEU A 1 213 ? -27.535 -7.061 0.438 1.00 54.19 213 LEU A CA 1
ATOM 1752 C C . LEU A 1 213 ? -26.414 -8.073 0.724 1.00 54.19 213 LEU A C 1
ATOM 1754 O O . LEU A 1 213 ? -26.657 -9.274 0.686 1.00 54.19 213 LEU A O 1
ATOM 1758 N N . ILE A 1 214 ? -25.215 -7.605 1.087 1.00 53.81 214 ILE A N 1
ATOM 1759 C CA . ILE A 1 214 ? -24.083 -8.481 1.446 1.00 53.81 214 ILE A CA 1
ATOM 1760 C C . ILE A 1 214 ? -24.345 -9.231 2.762 1.00 53.81 214 ILE A C 1
ATOM 1762 O O . ILE A 1 214 ? -23.967 -10.388 2.895 1.00 53.81 214 ILE A O 1
ATOM 1766 N N . LYS A 1 215 ? -24.999 -8.605 3.751 1.00 53.22 215 LYS A N 1
ATOM 1767 C CA . LYS A 1 215 ? -25.391 -9.301 4.993 1.00 53.22 215 LYS A CA 1
ATOM 1768 C C . LYS A 1 215 ? -26.540 -10.296 4.780 1.00 53.22 215 LYS A C 1
ATOM 1770 O O . LYS A 1 215 ? -26.683 -11.212 5.580 1.00 53.22 215 LYS A O 1
ATOM 1775 N N . GLY A 1 216 ? -27.363 -10.100 3.749 1.00 46.75 216 GLY A N 1
ATOM 1776 C CA . GLY A 1 216 ? -28.525 -10.935 3.436 1.00 46.75 216 GLY A CA 1
ATOM 1777 C C . GLY A 1 216 ? -28.242 -12.146 2.542 1.00 46.75 216 GLY A C 1
ATOM 1778 O O . GLY A 1 216 ? -29.156 -12.931 2.309 1.00 46.75 216 GLY A O 1
ATOM 1779 N N . SER A 1 217 ? -27.014 -12.334 2.044 1.00 44.50 217 SER A N 1
ATOM 1780 C CA . SER A 1 217 ? -26.703 -13.378 1.053 1.00 44.50 217 SER A CA 1
ATOM 1781 C C . SER A 1 217 ? -26.624 -14.811 1.601 1.00 44.50 217 SER A C 1
ATOM 1783 O O . SER A 1 217 ? -26.343 -15.721 0.828 1.00 44.50 217 SER A O 1
ATOM 1785 N N . ASP A 1 218 ? -26.927 -15.029 2.885 1.00 44.50 218 ASP A N 1
ATOM 1786 C CA . ASP A 1 218 ? -27.218 -16.364 3.439 1.00 44.50 218 ASP A CA 1
ATOM 1787 C C . ASP A 1 218 ? -28.714 -16.738 3.385 1.00 44.50 218 ASP A C 1
ATOM 1789 O O . ASP A 1 218 ? -29.113 -17.773 3.917 1.00 44.50 218 ASP A O 1
ATOM 1793 N N . ILE A 1 219 ? -29.570 -15.948 2.724 1.00 39.28 219 ILE A N 1
ATOM 1794 C CA . ILE A 1 219 ? -30.985 -16.295 2.550 1.00 39.28 219 ILE A CA 1
ATOM 1795 C C . ILE A 1 219 ? -31.324 -16.390 1.063 1.00 39.28 219 ILE A C 1
ATOM 1797 O O . ILE A 1 219 ? -31.365 -15.412 0.319 1.00 39.28 219 ILE A O 1
ATOM 1801 N N . SER A 1 220 ? -31.615 -17.617 0.652 1.00 37.88 220 SER A N 1
ATOM 1802 C CA . SER A 1 220 ? -32.418 -17.962 -0.510 1.00 37.88 220 SER A CA 1
ATOM 1803 C C . SER A 1 220 ? -33.680 -17.092 -0.603 1.00 37.88 220 SER A C 1
ATOM 1805 O O . SER A 1 220 ? -34.686 -17.362 0.041 1.00 37.88 220 SER A O 1
ATOM 1807 N N . SER A 1 221 ? -33.657 -16.037 -1.413 1.00 35.53 221 SER A N 1
ATOM 1808 C CA . SER A 1 221 ? -34.751 -15.664 -2.327 1.00 35.53 221 SER A CA 1
ATOM 1809 C C . SER A 1 221 ? -34.506 -14.288 -2.942 1.00 35.53 221 SER A C 1
ATOM 1811 O O . SER A 1 221 ? -34.341 -13.276 -2.267 1.00 35.53 221 SER A O 1
ATOM 1813 N N . LEU A 1 222 ? -34.554 -14.261 -4.269 1.00 40.00 222 LEU A N 1
ATOM 1814 C CA . LEU A 1 222 ? -34.590 -13.089 -5.145 1.00 40.00 222 LEU A CA 1
ATOM 1815 C C . LEU A 1 222 ? -35.907 -12.286 -5.019 1.00 40.00 222 LEU A C 1
ATOM 1817 O O . LEU A 1 222 ? -36.453 -11.833 -6.018 1.00 40.00 222 LEU A O 1
ATOM 1821 N N . ASN A 1 223 ? -36.425 -12.071 -3.808 1.00 38.84 223 ASN A N 1
ATOM 1822 C CA . ASN A 1 223 ? -37.681 -11.333 -3.605 1.00 38.84 223 ASN A CA 1
ATOM 1823 C C . ASN A 1 223 ? -37.479 -9.824 -3.358 1.00 38.84 223 ASN A C 1
ATOM 1825 O O . ASN A 1 223 ? -38.451 -9.096 -3.207 1.00 38.84 223 ASN A O 1
ATOM 1829 N N . GLY A 1 224 ? -36.237 -9.326 -3.336 1.00 36.50 224 GLY A N 1
ATOM 1830 C CA . GLY A 1 224 ? -35.932 -7.910 -3.067 1.00 36.50 224 GLY A CA 1
ATOM 1831 C C . GLY A 1 224 ? -35.991 -6.966 -4.277 1.00 36.50 224 GLY A C 1
ATOM 1832 O O . GLY A 1 224 ? -35.766 -5.771 -4.118 1.00 36.50 224 GLY A O 1
ATOM 1833 N N . LEU A 1 225 ? -36.272 -7.473 -5.481 1.00 35.69 225 LEU A N 1
ATOM 1834 C CA . LEU A 1 225 ? -36.326 -6.673 -6.716 1.00 35.69 225 LEU A CA 1
ATOM 1835 C C . LEU A 1 225 ? -37.613 -5.837 -6.864 1.00 35.69 225 LEU A C 1
ATOM 1837 O O . LEU A 1 225 ? -37.728 -5.078 -7.820 1.00 35.69 225 LEU A O 1
ATOM 1841 N N . SER A 1 226 ? -38.559 -5.930 -5.927 1.00 38.06 226 SER A N 1
ATOM 1842 C CA . SER A 1 226 ? -39.876 -5.285 -6.024 1.00 38.06 226 SER A CA 1
ATOM 1843 C C . SER A 1 226 ? -39.958 -3.860 -5.457 1.00 38.06 226 SER A C 1
ATOM 1845 O O . SER A 1 226 ? -41.059 -3.373 -5.245 1.00 38.06 226 SER A O 1
ATOM 1847 N N . PHE A 1 227 ? -38.839 -3.184 -5.177 1.00 36.22 227 PHE A N 1
ATOM 1848 C CA . PHE A 1 227 ? -38.852 -1.813 -4.624 1.00 36.22 227 PHE A CA 1
ATOM 1849 C C . PHE A 1 227 ? -38.379 -0.719 -5.591 1.00 36.22 227 PHE A C 1
ATOM 1851 O O . PHE A 1 227 ? -38.182 0.420 -5.181 1.00 36.22 227 PHE A O 1
ATOM 1858 N N . LEU A 1 228 ? -38.236 -1.038 -6.879 1.00 35.84 228 LEU A N 1
ATOM 1859 C CA . LEU A 1 228 ? -38.115 -0.033 -7.939 1.00 35.84 228 LEU A CA 1
ATOM 1860 C C . LEU A 1 228 ? -39.431 0.061 -8.718 1.00 35.84 228 LEU A C 1
ATOM 1862 O O . LEU A 1 228 ? -39.443 -0.030 -9.941 1.00 35.84 228 LEU A O 1
ATOM 1866 N N . GLU A 1 229 ? -40.544 0.228 -8.005 1.00 33.09 229 GLU A N 1
ATOM 1867 C CA . GLU A 1 229 ? -41.689 0.905 -8.606 1.00 33.09 229 GLU A CA 1
ATOM 1868 C C . GLU A 1 229 ? -41.399 2.402 -8.523 1.00 33.09 229 GLU A C 1
ATOM 1870 O O . GLU A 1 229 ? -41.406 3.024 -7.461 1.00 33.09 229 GLU A O 1
ATOM 1875 N N . THR A 1 230 ? -41.022 2.948 -9.674 1.00 48.22 230 THR A N 1
ATOM 1876 C CA . THR A 1 230 ? -41.101 4.371 -9.963 1.00 48.22 230 THR A CA 1
ATOM 1877 C C . THR A 1 230 ? -42.551 4.808 -9.782 1.00 48.22 230 THR A C 1
ATOM 1879 O O . THR A 1 230 ? -43.390 4.489 -10.622 1.00 48.22 230 THR A O 1
ATOM 1882 N N . GLU A 1 231 ? -42.840 5.531 -8.704 1.00 33.28 231 GLU A N 1
ATOM 1883 C CA . GLU A 1 231 ? -43.967 6.460 -8.689 1.00 33.28 231 GLU A CA 1
ATOM 1884 C C . GLU A 1 231 ? -43.451 7.854 -9.059 1.00 33.28 231 GLU A C 1
ATOM 1886 O O . GLU A 1 231 ? -42.587 8.435 -8.399 1.00 33.28 231 GLU A O 1
ATOM 1891 N N . ASP A 1 232 ? -43.968 8.296 -10.203 1.00 45.19 232 ASP A N 1
ATOM 1892 C CA . ASP A 1 232 ? -43.782 9.552 -10.920 1.00 45.19 232 ASP A CA 1
ATOM 1893 C C . ASP A 1 232 ? -44.266 10.804 -10.153 1.00 45.19 232 ASP A C 1
ATOM 1895 O O . ASP A 1 232 ? -44.790 10.711 -9.043 1.00 45.19 232 ASP A O 1
ATOM 1899 N N . VAL A 1 233 ? -44.211 11.946 -10.868 1.00 37.56 233 VAL A N 1
ATOM 1900 C CA . VAL A 1 233 ? -45.101 13.138 -10.831 1.00 37.56 233 VAL A CA 1
ATOM 1901 C C . VAL A 1 233 ? -44.347 14.418 -10.392 1.00 37.56 233 VAL A C 1
ATOM 1903 O O . VAL A 1 233 ? -43.815 14.470 -9.288 1.00 37.56 233 VAL A O 1
ATOM 1906 N N . TYR A 1 234 ? -44.203 15.506 -11.173 1.00 37.44 234 TYR A N 1
ATOM 1907 C CA . TYR A 1 234 ? -44.909 16.068 -12.346 1.00 37.44 234 TYR A CA 1
ATOM 1908 C C . TYR A 1 234 ? -43.952 16.470 -13.480 1.00 37.44 234 TYR A C 1
ATOM 1910 O O . TYR A 1 234 ? -42.845 16.964 -13.162 1.00 37.44 234 TYR A O 1
#

Radius of gyration: 22.17 Å; chains: 1; bounding box: 78×35×50 Å